Protein AF-A0AAU7CB92-F1 (afdb_monomer_lite)

pLDDT: mean 73.53, std 16.78, range [32.28, 94.44]

Structure (mmCIF, N/CA/C/O backbone):
data_AF-A0AAU7CB92-F1
#
_entry.id   AF-A0AAU7CB92-F1
#
loop_
_atom_site.group_PDB
_atom_site.id
_atom_site.type_symbol
_atom_site.label_atom_id
_atom_site.label_alt_id
_atom_site.label_comp_id
_atom_site.label_asym_id
_atom_site.label_entity_id
_atom_site.label_seq_id
_atom_site.pdbx_PDB_ins_code
_atom_site.Cartn_x
_atom_site.Cartn_y
_atom_site.Cartn_z
_atom_site.occupancy
_atom_site.B_iso_or_equiv
_atom_site.auth_seq_id
_atom_site.auth_comp_id
_atom_site.auth_asym_id
_atom_site.auth_atom_id
_atom_site.pdbx_PDB_model_num
ATOM 1 N N . MET A 1 1 ? 7.868 -24.780 -7.889 1.00 34.28 1 MET A N 1
ATOM 2 C CA . MET A 1 1 ? 6.661 -24.595 -7.053 1.00 34.28 1 MET A CA 1
ATOM 3 C C . MET A 1 1 ? 6.042 -25.956 -6.821 1.00 34.28 1 MET A C 1
ATOM 5 O O . MET A 1 1 ? 5.685 -26.618 -7.785 1.00 34.28 1 MET A O 1
ATOM 9 N N . ARG A 1 2 ? 6.029 -26.424 -5.574 1.00 33.84 2 ARG A N 1
ATOM 10 C CA . ARG A 1 2 ? 5.511 -27.745 -5.214 1.00 33.84 2 ARG A CA 1
ATOM 11 C C . ARG A 1 2 ? 4.029 -27.565 -4.882 1.00 33.84 2 ARG A C 1
ATOM 13 O O . ARG A 1 2 ? 3.703 -26.876 -3.924 1.00 33.84 2 ARG A O 1
ATOM 20 N N . TRP A 1 3 ? 3.169 -28.083 -5.751 1.00 32.28 3 TRP A N 1
ATOM 21 C CA . TRP A 1 3 ? 1.715 -28.029 -5.625 1.00 32.28 3 TRP A CA 1
ATOM 22 C C . TRP A 1 3 ? 1.285 -28.874 -4.421 1.00 32.28 3 TRP A C 1
ATOM 24 O O . TRP A 1 3 ? 1.813 -29.969 -4.235 1.00 32.28 3 TRP A O 1
ATOM 34 N N . LEU A 1 4 ? 0.386 -28.351 -3.584 1.00 37.88 4 LEU A N 1
ATOM 35 C CA . LEU A 1 4 ? -0.202 -29.061 -2.445 1.00 37.88 4 LEU A CA 1
ATOM 36 C C . LEU A 1 4 ? -1.552 -29.650 -2.891 1.00 37.88 4 LEU A C 1
ATOM 38 O O . LEU A 1 4 ? -2.527 -28.905 -2.948 1.00 37.88 4 LEU A O 1
ATOM 42 N N . PRO A 1 5 ? -1.648 -30.965 -3.172 1.00 46.06 5 PRO A N 1
ATOM 43 C CA . PRO A 1 5 ? -2.883 -31.610 -3.638 1.00 46.06 5 PRO A CA 1
ATOM 44 C C . PRO A 1 5 ? -4.048 -31.486 -2.644 1.00 46.06 5 PRO A C 1
ATOM 46 O O . PRO A 1 5 ? -5.203 -31.625 -3.017 1.00 46.06 5 PRO A O 1
ATOM 49 N N . ALA A 1 6 ? -3.751 -31.190 -1.374 1.00 51.09 6 ALA A N 1
ATOM 50 C CA . ALA A 1 6 ? -4.736 -31.063 -0.306 1.00 51.09 6 ALA A CA 1
ATOM 51 C C . ALA A 1 6 ? -5.731 -29.899 -0.501 1.00 51.09 6 ALA A C 1
ATOM 53 O O . ALA A 1 6 ? -6.831 -29.949 0.046 1.00 51.09 6 ALA A O 1
ATOM 54 N N . VAL A 1 7 ? -5.369 -28.857 -1.263 1.00 48.62 7 VAL A N 1
ATOM 55 C CA . VAL A 1 7 ? -6.214 -27.657 -1.416 1.00 48.62 7 VAL A CA 1
ATOM 56 C C . VAL A 1 7 ? -7.372 -27.862 -2.404 1.00 48.62 7 VAL A C 1
ATOM 58 O O . VAL A 1 7 ? -8.450 -27.308 -2.204 1.00 48.62 7 VAL A O 1
ATOM 61 N N . GLU A 1 8 ? -7.201 -28.708 -3.424 1.00 51.41 8 GLU A N 1
ATOM 62 C CA . GLU A 1 8 ? -8.252 -29.010 -4.410 1.00 51.41 8 GLU A CA 1
ATOM 63 C C . GLU A 1 8 ? -9.300 -29.986 -3.849 1.00 51.41 8 GLU A C 1
ATOM 65 O O . GLU A 1 8 ? -10.499 -29.858 -4.115 1.00 51.41 8 GLU A O 1
ATOM 70 N N . THR A 1 9 ? -8.875 -30.923 -2.996 1.00 50.44 9 THR A N 1
ATOM 71 C CA . THR A 1 9 ? -9.773 -31.888 -2.345 1.00 50.44 9 THR A CA 1
ATOM 72 C C . THR A 1 9 ? -10.693 -31.218 -1.322 1.00 50.44 9 THR A C 1
ATOM 74 O O . THR A 1 9 ? -11.853 -31.604 -1.184 1.00 50.44 9 THR A O 1
ATOM 77 N N . LEU A 1 10 ? -10.213 -30.177 -0.630 1.00 55.25 10 LEU A N 1
ATOM 78 C CA . LEU A 1 10 ? -11.029 -29.428 0.330 1.00 55.25 10 LEU A CA 1
ATOM 79 C C . LEU A 1 10 ? -12.078 -28.546 -0.371 1.00 55.25 10 LEU A C 1
ATOM 81 O O . LEU A 1 10 ? -13.188 -28.406 0.130 1.00 55.25 10 LEU A O 1
ATOM 85 N N . GLY A 1 11 ? -11.754 -27.999 -1.550 1.00 50.59 11 GLY A N 1
ATOM 86 C CA . GLY A 1 11 ? -12.672 -27.167 -2.339 1.00 50.59 11 GLY A CA 1
ATOM 87 C C . GLY A 1 11 ? -13.824 -27.930 -3.009 1.00 50.59 11 GLY A C 1
ATOM 88 O O . GLY A 1 11 ? -14.818 -27.315 -3.385 1.00 50.59 11 GLY A O 1
ATOM 89 N N . SER A 1 12 ? -13.712 -29.257 -3.144 1.00 53.12 12 SER A N 1
ATOM 90 C CA . SER A 1 12 ? -14.717 -30.138 -3.770 1.00 53.12 12 SER A CA 1
ATOM 91 C C . SER A 1 12 ? -15.504 -30.998 -2.772 1.00 53.12 12 SER A C 1
ATOM 93 O O . SER A 1 12 ? -16.413 -31.731 -3.159 1.00 53.12 12 SER A O 1
ATOM 95 N N . THR A 1 13 ? -15.192 -30.899 -1.479 1.00 59.03 13 THR A N 1
ATOM 96 C CA . THR A 1 13 ? -15.834 -31.689 -0.427 1.00 59.03 13 THR A CA 1
ATOM 97 C C . THR A 1 13 ? -17.022 -30.931 0.165 1.00 59.03 13 THR A C 1
ATOM 99 O O . THR A 1 13 ? -16.860 -29.888 0.788 1.00 59.03 13 THR A O 1
ATOM 102 N N . THR A 1 14 ? -18.233 -31.470 0.015 1.00 59.97 14 THR A N 1
ATOM 103 C CA . THR A 1 14 ? -19.452 -30.898 0.624 1.00 59.97 14 THR A CA 1
ATOM 104 C C . THR A 1 14 ? -19.591 -31.253 2.112 1.00 59.97 14 THR A C 1
ATOM 106 O O . THR A 1 14 ? -20.327 -30.588 2.835 1.00 59.97 14 THR A O 1
ATOM 109 N N . VAL A 1 15 ? -18.889 -32.292 2.588 1.00 62.16 15 VAL A N 1
ATOM 110 C CA . VAL A 1 15 ? -18.994 -32.803 3.966 1.00 62.16 15 VAL A CA 1
ATOM 111 C C . VAL A 1 15 ? -17.606 -33.032 4.560 1.00 62.16 15 VAL A C 1
ATOM 113 O O . VAL A 1 15 ? -16.893 -33.944 4.152 1.00 62.16 15 VAL A O 1
ATOM 116 N N . ILE A 1 16 ? -17.231 -32.220 5.549 1.00 70.38 16 ILE A N 1
ATOM 117 C CA . ILE A 1 16 ? -15.983 -32.379 6.304 1.00 70.38 16 ILE A CA 1
ATOM 118 C C . ILE A 1 16 ? -16.309 -33.068 7.634 1.00 70.38 16 ILE A C 1
ATOM 120 O O . ILE A 1 16 ? -16.889 -32.455 8.529 1.00 70.38 16 ILE A O 1
ATOM 124 N N . CYS A 1 17 ? -15.931 -34.339 7.773 1.00 60.41 17 CYS A N 1
ATOM 125 C CA . CYS A 1 17 ? -16.010 -35.064 9.043 1.00 60.41 17 CYS A CA 1
ATOM 126 C C . CYS A 1 17 ? -14.768 -34.739 9.887 1.00 60.41 17 CYS A C 1
ATOM 128 O O . CYS A 1 17 ? -13.672 -35.204 9.582 1.00 60.41 17 CYS A O 1
ATOM 130 N N . THR A 1 18 ? -14.928 -33.920 10.926 1.00 62.97 18 THR A N 1
ATOM 131 C CA . THR A 1 18 ? -13.865 -33.587 11.890 1.00 62.97 18 THR A CA 1
ATOM 132 C C . THR A 1 18 ? -13.955 -34.506 13.122 1.00 62.97 18 THR A C 1
ATOM 134 O O . THR A 1 18 ? -15.044 -34.722 13.653 1.00 62.97 18 THR A O 1
ATOM 137 N N . ASP A 1 19 ? -12.823 -35.096 13.531 1.00 61.62 19 ASP A N 1
ATOM 138 C CA . ASP A 1 19 ? -12.684 -35.915 14.752 1.00 61.62 19 ASP A CA 1
ATOM 139 C C . ASP A 1 19 ? -12.569 -35.026 16.015 1.00 61.62 19 ASP A C 1
ATOM 141 O O . ASP A 1 19 ? -12.405 -33.815 15.912 1.00 61.62 19 ASP A O 1
ATOM 145 N N . LYS A 1 20 ? -12.627 -35.610 17.220 1.00 48.06 20 LYS A N 1
ATOM 146 C CA . LYS A 1 20 ? -12.671 -34.995 18.567 1.00 48.06 20 LYS A CA 1
ATOM 147 C C . LYS A 1 20 ? -11.627 -33.896 18.853 1.00 48.06 20 LYS A C 1
ATOM 149 O O . LYS A 1 20 ? -11.771 -33.174 19.839 1.00 48.06 20 LYS A O 1
ATOM 154 N N . THR A 1 21 ? -10.602 -33.732 18.016 1.00 56.12 21 THR A N 1
ATOM 155 C CA . THR A 1 21 ? -9.610 -32.640 18.088 1.00 56.12 21 THR A CA 1
ATOM 156 C C . THR A 1 21 ? -9.466 -31.818 16.797 1.00 56.12 21 THR A C 1
ATOM 158 O O . THR A 1 21 ? -8.639 -30.909 16.749 1.00 56.12 21 THR A O 1
ATOM 161 N N . GLY A 1 22 ? -10.263 -32.087 15.759 1.00 48.56 22 GLY A N 1
ATOM 162 C CA . GLY A 1 22 ? -10.219 -31.434 14.452 1.00 48.56 22 GLY A CA 1
ATOM 163 C C . GLY A 1 22 ? -10.734 -29.998 14.496 1.00 48.56 22 GLY A C 1
ATOM 164 O O . GLY A 1 22 ? -11.883 -29.705 14.157 1.00 48.56 22 GLY A O 1
ATOM 165 N N . THR A 1 23 ? -9.879 -29.069 14.904 1.00 56.66 23 THR A N 1
ATOM 166 C CA . THR A 1 23 ? -10.186 -27.643 14.854 1.00 56.66 23 THR A CA 1
ATOM 167 C C . THR A 1 23 ? -9.968 -27.108 13.440 1.00 56.66 23 THR A C 1
ATOM 169 O O . THR A 1 23 ? -8.850 -26.982 12.951 1.00 56.66 23 THR A O 1
ATOM 172 N N . LEU A 1 24 ? -11.067 -26.759 12.771 1.00 58.50 24 LEU A N 1
ATOM 173 C CA . LEU A 1 24 ? -11.038 -25.905 11.588 1.00 58.50 24 LEU A CA 1
ATOM 174 C C . LEU A 1 24 ? -10.675 -24.488 12.042 1.00 58.50 24 LEU A C 1
ATOM 176 O O . LEU A 1 24 ? -11.488 -23.791 12.650 1.00 58.50 24 LEU A O 1
ATOM 180 N N . THR A 1 25 ? -9.442 -24.065 11.784 1.00 57.47 25 THR A N 1
ATOM 181 C CA . THR A 1 25 ? -9.010 -22.699 12.065 1.00 57.47 25 THR A CA 1
ATOM 182 C C . THR A 1 25 ? -9.416 -21.802 10.905 1.00 57.47 25 THR A C 1
ATOM 184 O O . THR A 1 25 ? -8.988 -21.968 9.764 1.00 57.47 25 THR A O 1
ATOM 187 N N . ARG A 1 26 ? -10.265 -20.817 11.189 1.00 64.25 26 ARG A N 1
ATOM 188 C CA . ARG A 1 26 ? -10.385 -19.666 10.299 1.00 64.25 26 ARG A CA 1
ATOM 189 C C . ARG A 1 26 ? -9.117 -18.839 10.471 1.00 64.25 26 ARG A C 1
ATOM 191 O O . ARG A 1 26 ? -8.710 -18.592 11.605 1.00 64.25 26 ARG A O 1
ATOM 198 N N . ASN A 1 27 ? -8.488 -18.437 9.369 1.00 72.56 27 ASN A N 1
ATOM 199 C CA . ASN A 1 27 ? -7.318 -17.553 9.368 1.00 72.56 27 ASN A CA 1
ATOM 200 C C . ASN A 1 27 ? -7.718 -16.105 9.730 1.00 72.56 27 ASN A C 1
ATOM 202 O O . ASN A 1 27 ? -7.427 -15.162 9.004 1.00 72.56 27 ASN A O 1
ATOM 206 N N . GLU A 1 28 ? -8.460 -15.953 10.826 1.00 82.88 28 GLU A N 1
ATOM 207 C CA . GLU A 1 28 ? -9.006 -14.705 11.340 1.00 82.88 28 GLU A CA 1
ATOM 208 C C . GLU A 1 28 ? -8.379 -14.446 12.712 1.00 82.88 28 GLU A C 1
ATOM 210 O O . GLU A 1 28 ? -8.506 -15.259 13.632 1.00 82.88 28 GLU A O 1
ATOM 215 N N . MET A 1 29 ? -7.708 -13.306 12.874 1.00 87.62 29 MET A N 1
ATOM 216 C CA . MET A 1 29 ? -7.228 -12.862 14.182 1.00 87.62 29 MET A CA 1
ATOM 217 C C . MET A 1 29 ? -8.277 -11.954 14.833 1.00 87.62 29 MET A C 1
ATOM 219 O O . MET A 1 29 ? -8.974 -11.194 14.165 1.00 87.62 29 MET A O 1
ATOM 223 N N . THR A 1 30 ? -8.421 -12.026 16.155 1.00 90.56 30 THR A N 1
ATOM 224 C CA . THR A 1 30 ? -9.356 -11.180 16.909 1.00 90.56 30 THR A CA 1
ATOM 225 C C . THR A 1 30 ? -8.620 -10.517 18.061 1.00 90.56 30 THR A C 1
ATOM 227 O O . THR A 1 30 ? -7.994 -11.207 18.868 1.00 90.56 30 THR A O 1
ATOM 230 N N . VAL A 1 31 ? -8.738 -9.193 18.186 1.00 92.75 31 VAL A N 1
ATOM 231 C CA . VAL A 1 31 ? -8.253 -8.478 19.372 1.00 92.75 31 VAL A CA 1
ATOM 232 C C . VAL A 1 31 ? -9.052 -8.957 20.578 1.00 92.75 31 VAL A C 1
ATOM 234 O O . VAL A 1 31 ? -10.278 -8.868 20.585 1.00 92.75 31 VAL A O 1
ATOM 237 N N . ARG A 1 32 ? -8.357 -9.486 21.591 1.00 93.75 32 ARG A N 1
ATOM 238 C CA . ARG A 1 32 ? -8.976 -9.979 22.831 1.00 93.75 32 ARG A CA 1
ATOM 239 C C . ARG A 1 32 ? -8.958 -8.960 23.958 1.00 93.75 32 ARG A C 1
ATOM 241 O O . ARG A 1 32 ? -9.869 -8.972 24.775 1.00 93.75 32 ARG A O 1
ATOM 248 N N . ALA A 1 33 ? -7.946 -8.100 24.004 1.00 93.44 33 ALA A N 1
ATOM 249 C CA . ALA A 1 33 ? -7.852 -7.052 25.005 1.00 93.44 33 ALA A CA 1
ATOM 250 C C . ALA A 1 33 ? -6.937 -5.909 24.551 1.00 93.44 33 ALA A C 1
ATOM 252 O O . ALA A 1 33 ? -6.003 -6.133 23.781 1.00 93.44 33 ALA A O 1
ATOM 253 N N . TYR A 1 34 ? -7.182 -4.717 25.089 1.00 93.56 34 TYR A N 1
ATOM 254 C CA . TYR A 1 34 ? -6.243 -3.597 25.115 1.00 93.56 34 TYR A CA 1
ATOM 255 C C . TYR A 1 34 ? -5.654 -3.472 26.519 1.00 93.56 34 TYR A C 1
ATOM 257 O O . TYR A 1 34 ? -6.375 -3.617 27.503 1.00 93.56 34 TYR A O 1
ATOM 265 N N . VAL A 1 35 ? -4.357 -3.190 26.619 1.00 94.06 35 VAL A N 1
ATOM 266 C CA . VAL A 1 35 ? -3.710 -2.839 27.890 1.00 94.06 35 VAL A CA 1
ATOM 267 C C . VAL A 1 35 ? -3.250 -1.393 27.790 1.00 94.06 35 VAL A C 1
ATOM 269 O O . VAL A 1 35 ? -2.368 -1.085 26.992 1.00 94.06 35 VAL A O 1
ATOM 272 N N . LEU A 1 36 ? -3.877 -0.504 28.558 1.00 91.81 36 LEU A N 1
ATOM 273 C CA . LEU A 1 36 ? -3.632 0.938 28.535 1.00 91.81 36 LEU A CA 1
ATOM 274 C C . LEU A 1 36 ? -3.257 1.384 29.948 1.00 91.81 36 LEU A C 1
ATOM 276 O O . LEU A 1 36 ? -4.035 1.194 30.875 1.00 91.81 36 LEU A O 1
ATOM 280 N N . GLU A 1 37 ? -2.053 1.939 30.118 1.00 87.50 37 GLU A N 1
ATOM 281 C CA . GLU A 1 37 ? -1.518 2.365 31.429 1.00 87.50 37 GLU A CA 1
ATOM 282 C C . GLU A 1 37 ? -1.580 1.280 32.525 1.00 87.50 37 GLU A C 1
ATOM 284 O O . GLU A 1 37 ? -1.814 1.558 33.695 1.00 87.50 37 GLU A O 1
ATOM 289 N N . GLY A 1 38 ? -1.378 0.016 32.144 1.00 87.12 38 GLY A N 1
ATOM 290 C CA . GLY A 1 38 ? -1.443 -1.118 33.072 1.00 87.12 38 GLY A CA 1
ATOM 291 C C . GLY A 1 38 ? -2.859 -1.630 33.357 1.00 87.12 38 GLY A C 1
ATOM 292 O O . GLY A 1 38 ? -3.001 -2.680 33.981 1.00 87.12 38 GLY A O 1
ATOM 293 N N . GLU A 1 39 ? -3.904 -0.971 32.851 1.00 89.00 39 GLU A N 1
ATOM 294 C CA . GLU A 1 39 ? -5.279 -1.465 32.925 1.00 89.00 39 GLU A CA 1
ATOM 295 C C . GLU A 1 39 ? -5.635 -2.310 31.699 1.00 89.00 39 GLU A C 1
ATOM 297 O O . GLU A 1 39 ? -5.410 -1.910 30.555 1.00 89.00 39 GLU A O 1
ATOM 302 N N . ARG A 1 40 ? -6.239 -3.480 31.934 1.00 92.50 40 ARG A N 1
ATOM 303 C CA . ARG A 1 40 ? -6.728 -4.373 30.879 1.00 92.50 40 ARG A CA 1
ATOM 304 C C . ARG A 1 40 ? -8.204 -4.108 30.575 1.00 92.50 40 ARG A C 1
ATOM 306 O O . ARG A 1 40 ? -9.053 -4.149 31.463 1.00 92.50 40 ARG A O 1
ATOM 313 N N . LEU A 1 41 ? -8.497 -3.900 29.297 1.00 93.75 41 LEU A N 1
ATOM 314 C CA . LEU A 1 41 ? -9.829 -3.767 28.715 1.00 93.75 41 LEU A CA 1
ATOM 315 C C . LEU A 1 41 ? -10.080 -4.954 27.791 1.00 93.75 41 LEU A C 1
ATOM 317 O O . LEU A 1 41 ? -9.443 -5.060 26.745 1.00 93.75 41 LEU A O 1
ATOM 321 N N . ASP A 1 42 ? -10.997 -5.840 28.155 1.00 94.44 42 ASP A N 1
ATOM 322 C CA . ASP A 1 42 ? -11.353 -6.987 27.328 1.00 94.44 42 ASP A CA 1
ATOM 323 C C . ASP A 1 42 ? -12.287 -6.569 26.187 1.00 94.44 42 ASP A C 1
ATOM 325 O O . ASP A 1 42 ? -13.204 -5.763 26.358 1.00 94.44 42 ASP A O 1
ATOM 329 N N . VAL A 1 43 ? -12.047 -7.134 25.007 1.00 94.06 43 VAL A N 1
ATOM 330 C CA . VAL A 1 43 ? -12.836 -6.899 23.797 1.00 94.06 43 VAL A CA 1
ATOM 331 C C . VAL A 1 43 ? -13.731 -8.109 23.567 1.00 94.06 43 VAL A C 1
ATOM 333 O O . VAL A 1 43 ? -13.256 -9.239 23.439 1.00 94.06 43 VAL A O 1
ATOM 336 N N . THR A 1 44 ? -15.040 -7.881 23.498 1.00 91.75 44 THR A N 1
ATOM 337 C CA . THR A 1 44 ? -16.019 -8.942 23.249 1.00 91.75 44 THR A CA 1
ATOM 338 C C . THR A 1 44 ? -16.303 -9.119 21.758 1.00 91.75 44 THR A C 1
ATOM 340 O O . THR A 1 44 ? -15.968 -8.277 20.920 1.00 91.75 44 THR A O 1
ATOM 343 N N . GLY A 1 45 ? -16.915 -10.250 21.406 1.00 85.31 45 GLY A N 1
ATOM 344 C CA . GLY A 1 45 ? -17.123 -10.674 20.021 1.00 85.31 45 GLY A CA 1
ATOM 345 C C . GLY A 1 45 ? -15.981 -11.549 19.497 1.00 85.31 45 GLY A C 1
ATOM 346 O O . GLY A 1 45 ? -14.934 -11.692 20.128 1.00 85.31 45 GLY A O 1
ATOM 347 N N . THR A 1 46 ? -16.201 -12.174 18.343 1.00 82.75 46 THR A N 1
ATOM 348 C CA . THR A 1 46 ? -15.262 -13.131 17.736 1.00 82.75 46 THR A CA 1
ATOM 349 C C . THR A 1 46 ? -15.159 -12.914 16.233 1.00 82.75 46 THR A C 1
ATOM 351 O O . THR A 1 46 ? -16.102 -12.411 15.619 1.00 82.75 46 THR A O 1
ATOM 354 N N . GLY A 1 47 ? -14.006 -13.272 15.663 1.00 83.38 47 GLY A N 1
ATOM 355 C CA . GLY A 1 47 ? -13.736 -13.126 14.235 1.00 83.38 47 GLY A CA 1
ATOM 356 C C . GLY A 1 47 ? -13.823 -11.672 13.779 1.00 83.38 47 GLY A C 1
ATOM 357 O O . GLY A 1 47 ? -13.501 -10.745 14.532 1.00 83.38 47 GLY A O 1
ATOM 358 N N . TYR A 1 48 ? -14.305 -11.483 12.553 1.00 84.50 48 TYR A N 1
ATOM 359 C CA . TYR A 1 48 ? -14.466 -10.167 11.927 1.00 84.50 48 TYR A CA 1
ATOM 360 C C . TYR A 1 48 ? -15.842 -9.522 12.100 1.00 84.50 48 TYR A C 1
ATOM 362 O O . TYR A 1 48 ? -16.111 -8.465 11.528 1.00 84.50 48 TYR A O 1
ATOM 370 N N . ALA A 1 49 ? -16.702 -10.089 12.948 1.00 80.75 49 ALA A N 1
ATOM 371 C CA . ALA A 1 49 ? -17.960 -9.448 13.302 1.00 80.75 49 ALA A CA 1
ATOM 372 C C . ALA A 1 49 ? -17.704 -8.089 13.980 1.00 80.75 49 ALA A C 1
ATOM 374 O O . ALA A 1 49 ? -16.984 -7.987 14.976 1.00 80.75 49 ALA A O 1
ATOM 375 N N . THR A 1 50 ? -18.358 -7.042 13.476 1.00 81.19 50 THR A N 1
ATOM 376 C CA . THR A 1 50 ? -18.313 -5.680 14.040 1.00 81.19 50 THR A CA 1
ATOM 377 C C . THR A 1 50 ? -19.244 -5.510 15.245 1.00 81.19 50 THR A C 1
ATOM 379 O O . THR A 1 50 ? -19.389 -4.411 15.773 1.00 81.19 50 THR A O 1
ATOM 382 N N . VAL A 1 51 ? -19.851 -6.606 15.707 1.00 81.38 51 VAL A N 1
ATOM 383 C CA . VAL A 1 51 ? -20.688 -6.671 16.904 1.00 81.38 51 VAL A CA 1
ATOM 384 C C . VAL A 1 51 ? -19.826 -7.064 18.104 1.00 81.38 51 VAL A C 1
ATOM 386 O O . VAL A 1 51 ? -19.050 -8.021 18.055 1.00 81.38 51 VAL A O 1
ATOM 389 N N . GLY A 1 52 ? -19.957 -6.313 19.191 1.00 85.38 52 GLY A N 1
ATOM 390 C CA . GLY A 1 52 ? -19.195 -6.498 20.420 1.00 85.38 52 GLY A CA 1
ATOM 391 C C . GLY A 1 52 ? -19.031 -5.176 21.158 1.00 85.38 52 GLY A C 1
ATOM 392 O O . GLY A 1 52 ? -19.589 -4.156 20.765 1.00 85.38 52 GLY A O 1
ATOM 393 N N . GLY A 1 53 ? -18.261 -5.197 22.233 1.00 89.81 53 GLY A N 1
ATOM 394 C CA . GLY A 1 53 ? -17.998 -4.035 23.064 1.00 89.81 53 GLY A CA 1
ATOM 395 C C . GLY A 1 53 ? -16.746 -4.226 23.903 1.00 89.81 53 GLY A C 1
ATOM 396 O O . GLY A 1 53 ? -15.982 -5.173 23.707 1.00 89.81 53 GLY A O 1
ATOM 397 N N . PHE A 1 54 ? -16.553 -3.315 24.846 1.00 94.06 54 PHE A N 1
ATOM 398 C CA . PHE A 1 54 ? -15.366 -3.255 25.686 1.00 94.06 54 PHE A CA 1
ATOM 399 C C . PHE A 1 54 ? -15.777 -3.421 27.138 1.00 94.06 54 PHE A C 1
ATOM 401 O O . PHE A 1 54 ? -16.800 -2.878 27.561 1.00 94.06 54 PHE A O 1
ATOM 408 N N . GLN A 1 55 ? -15.003 -4.187 27.897 1.00 94.19 55 GLN A N 1
ATOM 409 C CA . GLN A 1 55 ? -15.258 -4.415 29.311 1.00 94.19 55 GLN A CA 1
ATOM 410 C C . GLN A 1 55 ? -14.006 -4.153 30.140 1.00 94.19 55 GLN A C 1
ATOM 412 O O . GLN A 1 55 ? -12.905 -4.539 29.758 1.00 94.19 55 GLN A O 1
ATOM 417 N N . ARG A 1 56 ? -14.180 -3.533 31.307 1.00 92.38 56 ARG A N 1
ATOM 418 C CA . ARG A 1 56 ? -13.142 -3.389 32.333 1.00 92.38 56 ARG A CA 1
ATOM 419 C C . ARG A 1 56 ? -13.623 -4.086 33.592 1.00 92.38 56 ARG A C 1
ATOM 421 O O . ARG A 1 56 ? -14.676 -3.731 34.118 1.00 92.38 56 ARG A O 1
ATOM 428 N N . ALA A 1 57 ? -12.890 -5.105 34.041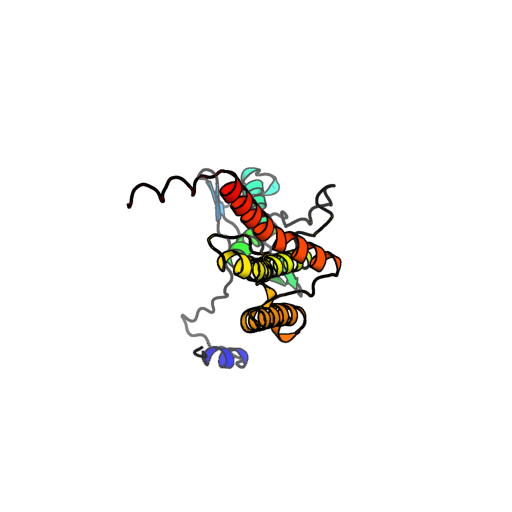 1.00 88.12 57 ALA A N 1
ATOM 429 C CA . ALA A 1 57 ? -13.277 -5.934 35.188 1.00 88.12 57 ALA A CA 1
ATOM 430 C C . ALA A 1 57 ? -14.750 -6.417 35.121 1.00 88.12 57 ALA A C 1
ATOM 432 O O . ALA A 1 57 ? -15.485 -6.358 36.105 1.00 88.12 57 ALA A O 1
ATOM 433 N N . GLY A 1 58 ? -15.205 -6.831 33.930 1.00 86.12 58 GLY A N 1
ATOM 434 C CA . GLY A 1 58 ? -16.571 -7.316 33.682 1.00 86.12 58 GLY A CA 1
ATOM 435 C C . GLY A 1 58 ? -17.657 -6.239 33.545 1.00 86.12 58 GLY A C 1
ATOM 436 O O . GLY A 1 58 ? -18.813 -6.574 33.299 1.00 86.12 58 GLY A O 1
ATOM 437 N N . ARG A 1 59 ? -17.326 -4.947 33.676 1.00 90.00 59 ARG A N 1
ATOM 438 C CA . ARG A 1 59 ? -18.268 -3.837 33.451 1.00 90.00 59 ARG A CA 1
ATOM 439 C C . ARG A 1 59 ? -18.112 -3.276 32.047 1.00 90.00 59 ARG A C 1
ATOM 441 O O . ARG A 1 59 ? -16.991 -3.022 31.614 1.00 90.00 59 ARG A O 1
ATOM 448 N N . THR A 1 60 ? -19.226 -3.054 31.355 1.00 91.06 60 THR A N 1
ATOM 449 C CA . THR A 1 60 ? -19.236 -2.431 30.026 1.00 91.06 60 THR A CA 1
ATOM 450 C C . THR A 1 60 ? -18.653 -1.023 30.086 1.00 91.06 60 THR A C 1
ATOM 452 O O . THR A 1 60 ? -19.047 -0.217 30.927 1.00 91.06 60 THR A O 1
ATOM 455 N N . VAL A 1 61 ? -17.732 -0.735 29.172 1.00 90.94 61 VAL A N 1
ATOM 456 C CA . VAL A 1 61 ? -17.111 0.576 28.986 1.00 90.94 61 VAL A CA 1
ATOM 457 C C . VAL A 1 61 ? -17.575 1.141 27.652 1.00 90.94 61 VAL A C 1
ATOM 459 O O . VAL A 1 61 ? -17.472 0.472 26.621 1.00 90.94 61 VAL A O 1
ATOM 462 N N . ASP A 1 62 ? -18.070 2.378 27.665 1.00 89.44 62 ASP A N 1
ATOM 463 C CA . ASP A 1 62 ? -18.280 3.120 26.427 1.00 89.44 62 ASP A CA 1
ATOM 464 C C . ASP A 1 62 ? -16.923 3.583 25.892 1.00 89.44 62 ASP A C 1
ATOM 466 O O . ASP A 1 62 ? -16.259 4.442 26.473 1.00 89.44 62 ASP A O 1
ATOM 470 N N . ALA A 1 63 ? -16.514 3.004 24.764 1.00 87.88 63 ALA A N 1
ATOM 471 C CA . ALA A 1 63 ? -15.247 3.324 24.129 1.00 87.88 63 ALA A CA 1
ATOM 472 C C . ALA A 1 63 ? -15.124 4.805 23.755 1.00 87.88 63 ALA A C 1
ATOM 474 O O . ALA A 1 63 ? -14.008 5.310 23.752 1.00 87.88 63 ALA A O 1
ATOM 475 N N . LYS A 1 64 ? -16.236 5.499 23.467 1.00 86.25 64 LYS A N 1
ATOM 476 C CA . LYS A 1 64 ? -16.233 6.926 23.100 1.00 86.25 64 LYS A CA 1
ATOM 477 C C . LYS A 1 64 ? -16.094 7.861 24.298 1.00 86.25 64 LYS A C 1
ATOM 479 O O . LYS A 1 64 ? -15.721 9.012 24.103 1.00 86.25 64 LYS A O 1
ATOM 484 N N . ALA A 1 65 ? -16.413 7.383 25.499 1.00 88.06 65 ALA A N 1
ATOM 485 C CA . ALA A 1 65 ? -16.256 8.139 26.738 1.00 88.06 65 ALA A CA 1
ATOM 486 C C . ALA A 1 65 ? -14.837 8.013 27.324 1.00 88.06 65 ALA A C 1
ATOM 488 O O . ALA A 1 65 ? -14.450 8.820 28.163 1.00 88.06 65 ALA A O 1
ATOM 489 N N . ASP A 1 66 ? -14.068 7.009 26.893 1.00 89.00 66 ASP A N 1
ATOM 490 C CA . ASP A 1 66 ? -12.675 6.810 27.290 1.00 89.00 66 ASP A CA 1
ATOM 491 C C . ASP A 1 66 ? -11.728 7.306 26.185 1.00 89.00 66 ASP A C 1
ATOM 493 O O . ASP A 1 66 ? -11.565 6.667 25.140 1.00 89.00 66 ASP A O 1
ATOM 497 N N . ASP A 1 67 ? -11.080 8.448 26.425 1.00 89.56 67 ASP A N 1
ATOM 498 C CA . ASP A 1 67 ? -10.166 9.084 25.469 1.00 89.56 67 ASP A CA 1
ATOM 499 C C . ASP A 1 67 ? -8.983 8.187 25.085 1.00 89.56 67 ASP A C 1
ATOM 501 O O . ASP A 1 67 ? -8.524 8.210 23.939 1.00 89.56 67 ASP A O 1
ATOM 505 N N . ARG A 1 68 ? -8.493 7.365 26.019 1.00 91.75 68 ARG A N 1
ATOM 506 C CA . ARG A 1 68 ? -7.314 6.509 25.817 1.00 91.75 68 ARG A CA 1
ATOM 507 C C . ARG A 1 68 ? -7.664 5.353 24.901 1.00 91.75 68 ARG A C 1
ATOM 509 O O . ARG A 1 68 ? -6.943 5.069 23.943 1.00 91.75 68 ARG A O 1
ATOM 516 N N . LEU A 1 69 ? -8.797 4.714 25.177 1.00 92.50 69 LEU A N 1
ATOM 517 C CA . LEU A 1 69 ? -9.320 3.650 24.334 1.00 92.50 69 LEU A CA 1
ATOM 518 C C . LEU A 1 69 ? -9.709 4.198 22.958 1.00 92.50 69 LEU A C 1
ATOM 520 O O . LEU A 1 69 ? -9.333 3.615 21.943 1.00 92.50 69 LEU A O 1
ATOM 524 N N . THR A 1 70 ? -10.365 5.359 22.901 1.00 92.12 70 THR A N 1
ATOM 525 C CA . THR A 1 70 ? -10.665 6.046 21.637 1.00 92.12 70 THR A CA 1
ATOM 526 C C . THR A 1 70 ? -9.400 6.318 20.829 1.00 92.12 70 THR A C 1
ATOM 528 O O . THR A 1 70 ? -9.388 6.075 19.620 1.00 92.12 70 THR A O 1
ATOM 531 N N . LEU A 1 71 ? -8.325 6.797 21.459 1.00 90.62 71 LEU A N 1
ATOM 532 C CA . LEU A 1 71 ? -7.060 7.061 20.780 1.00 90.62 71 LEU A CA 1
ATOM 533 C C . LEU A 1 71 ? -6.428 5.772 20.243 1.00 90.62 71 LEU A C 1
ATOM 535 O O . LEU A 1 71 ? -6.080 5.723 19.065 1.00 90.62 71 LEU A O 1
ATOM 539 N N . ALA A 1 72 ? -6.340 4.717 21.057 1.00 92.38 72 ALA A N 1
ATOM 540 C CA . ALA A 1 72 ? -5.794 3.426 20.639 1.00 92.38 72 ALA A CA 1
ATOM 541 C C . ALA A 1 72 ? -6.572 2.825 19.454 1.00 92.38 72 ALA A C 1
ATOM 543 O O . ALA A 1 72 ? -5.977 2.356 18.481 1.00 92.38 72 ALA A O 1
ATOM 544 N N . LEU A 1 73 ? -7.904 2.902 19.495 1.00 92.12 73 LEU A N 1
ATOM 545 C CA . LEU A 1 73 ? -8.776 2.443 18.414 1.00 92.12 73 LEU A CA 1
ATOM 546 C C . LEU A 1 73 ? -8.627 3.303 17.155 1.00 92.12 73 LEU A C 1
ATOM 548 O O . LEU A 1 73 ? -8.597 2.769 16.050 1.00 92.12 73 LEU A O 1
ATOM 552 N N . ARG A 1 74 ? -8.484 4.626 17.295 1.00 89.62 74 ARG A N 1
ATOM 553 C CA . ARG A 1 74 ? -8.231 5.530 16.162 1.00 89.62 74 ARG A CA 1
ATOM 554 C C . ARG A 1 74 ? -6.880 5.272 15.509 1.00 89.62 74 ARG A C 1
ATOM 556 O O . ARG A 1 74 ? -6.815 5.289 14.285 1.00 89.62 74 ARG A O 1
ATOM 563 N N . ILE A 1 75 ? -5.836 5.021 16.297 1.00 89.25 75 ILE A N 1
ATOM 564 C CA . ILE A 1 75 ? -4.515 4.635 15.787 1.00 89.25 75 ILE A CA 1
ATOM 565 C C . ILE A 1 75 ? -4.653 3.335 14.992 1.00 89.25 75 ILE A C 1
ATOM 567 O O . ILE A 1 75 ? -4.313 3.307 13.815 1.00 89.25 75 ILE A O 1
ATOM 571 N N . GLY A 1 76 ? -5.263 2.299 15.575 1.00 88.88 76 GLY A N 1
ATOM 572 C CA . GLY A 1 76 ? -5.508 1.033 14.876 1.00 88.88 76 GLY A CA 1
ATOM 573 C C . GLY A 1 76 ? -6.368 1.176 13.612 1.00 88.88 76 GLY A C 1
ATOM 574 O O . GLY A 1 76 ? -6.141 0.481 12.632 1.00 88.88 76 GLY A O 1
ATOM 575 N N . ALA A 1 77 ? -7.326 2.099 13.576 1.00 85.94 77 ALA A N 1
ATOM 576 C CA . ALA A 1 77 ? -8.152 2.324 12.388 1.00 85.94 77 ALA A CA 1
ATOM 577 C C . ALA A 1 77 ? -7.455 3.126 11.275 1.00 85.94 77 ALA A C 1
ATOM 579 O O . ALA A 1 77 ? -7.934 3.124 10.141 1.00 85.94 77 ALA A O 1
ATOM 580 N N . ARG A 1 78 ? -6.403 3.891 11.597 1.00 82.75 78 ARG A N 1
ATOM 581 C CA . ARG A 1 78 ? -5.771 4.854 10.674 1.00 82.75 78 ARG A CA 1
ATOM 582 C C . ARG A 1 78 ? -4.351 4.485 10.268 1.00 82.75 78 ARG A C 1
ATOM 584 O O . ARG A 1 78 ? -3.915 4.935 9.218 1.00 82.75 78 ARG A O 1
ATOM 591 N N . CYS A 1 79 ? -3.645 3.716 11.087 1.00 83.00 79 CYS A N 1
ATOM 592 C CA . CYS A 1 79 ? -2.272 3.290 10.830 1.00 83.00 79 CYS A CA 1
ATOM 593 C C . CYS A 1 79 ? -2.179 1.931 10.126 1.00 83.00 79 CYS A C 1
ATOM 595 O O . CYS A 1 79 ? -1.070 1.452 9.934 1.00 83.00 79 CYS A O 1
ATOM 597 N N . ASN A 1 80 ? -3.315 1.326 9.773 1.00 82.44 80 ASN A N 1
ATOM 598 C CA . ASN A 1 80 ? -3.385 0.052 9.065 1.00 82.44 80 ASN A CA 1
ATOM 599 C C . ASN A 1 80 ? -4.055 0.252 7.701 1.00 82.44 80 ASN A C 1
ATOM 601 O O . ASN A 1 80 ? -4.976 1.071 7.573 1.00 82.44 80 ASN A O 1
ATOM 605 N N . ASP A 1 81 ? -3.600 -0.503 6.704 1.00 74.88 81 ASP A N 1
ATOM 606 C CA . ASP A 1 81 ? -4.071 -0.407 5.321 1.00 74.88 81 ASP A CA 1
ATOM 607 C C . ASP A 1 81 ? -5.275 -1.312 5.047 1.00 74.88 81 ASP A C 1
ATOM 609 O O . ASP A 1 81 ? -5.999 -1.086 4.071 1.00 74.88 81 ASP A O 1
ATOM 613 N N . ALA A 1 82 ? -5.540 -2.283 5.927 1.00 79.38 82 ALA A N 1
ATOM 614 C CA . ALA A 1 82 ? -6.692 -3.161 5.805 1.00 79.38 82 ALA A CA 1
ATOM 615 C C . ALA A 1 82 ? -8.035 -2.401 5.688 1.00 79.38 82 ALA A C 1
ATOM 617 O O . ALA A 1 82 ? -8.226 -1.268 6.146 1.00 79.38 82 ALA A O 1
ATOM 618 N N . ALA A 1 83 ? -9.010 -3.050 5.061 1.00 72.94 83 ALA A N 1
ATOM 619 C CA . ALA A 1 83 ? -10.361 -2.534 4.888 1.00 72.94 83 ALA A CA 1
ATOM 620 C C . ALA A 1 83 ? -11.392 -3.578 5.319 1.00 72.94 83 ALA A C 1
ATOM 622 O O . ALA A 1 83 ? -11.180 -4.777 5.160 1.00 72.94 83 ALA A O 1
ATOM 623 N N . ILE A 1 84 ? -12.522 -3.116 5.857 1.00 72.62 84 ILE A N 1
ATOM 624 C CA . ILE A 1 84 ? -13.680 -3.973 6.131 1.00 72.62 84 ILE A CA 1
ATOM 625 C C . ILE A 1 84 ? -14.685 -3.758 5.004 1.00 72.62 84 ILE A C 1
ATOM 627 O O . ILE A 1 84 ? -15.223 -2.661 4.855 1.00 72.62 84 ILE A O 1
ATOM 631 N N . GLU A 1 85 ? -14.964 -4.808 4.242 1.00 70.69 85 GLU A N 1
ATOM 632 C CA . GLU A 1 85 ? -16.069 -4.857 3.292 1.00 70.69 85 GLU A CA 1
ATOM 633 C C . GLU A 1 85 ? -17.235 -5.623 3.911 1.00 70.69 85 GLU A C 1
ATOM 635 O O . GLU A 1 85 ? -17.082 -6.741 4.395 1.00 70.69 85 GLU A O 1
ATOM 640 N N . ILE A 1 86 ? -18.427 -5.030 3.894 1.00 65.00 86 ILE A N 1
ATOM 641 C CA . ILE A 1 86 ? -19.646 -5.726 4.307 1.00 65.00 86 ILE A CA 1
ATOM 642 C C . ILE A 1 86 ? -20.260 -6.324 3.043 1.00 65.00 86 ILE A C 1
ATOM 644 O O . ILE A 1 86 ? -20.813 -5.596 2.219 1.00 65.00 86 ILE A O 1
ATOM 648 N N . ARG A 1 87 ? -20.150 -7.643 2.882 1.00 54.88 87 ARG A N 1
ATOM 649 C CA . ARG A 1 87 ? -20.704 -8.391 1.746 1.00 54.88 87 ARG A CA 1
ATOM 650 C C . ARG A 1 87 ? -21.782 -9.332 2.267 1.00 54.88 87 ARG A C 1
ATOM 652 O O . ARG A 1 87 ? -21.524 -10.109 3.179 1.00 54.88 87 ARG A O 1
ATOM 659 N N . ASP A 1 88 ? -23.004 -9.209 1.752 1.00 50.19 88 ASP A N 1
ATOM 660 C CA . ASP A 1 88 ? -24.158 -10.036 2.150 1.00 50.19 88 ASP A CA 1
ATOM 661 C C . ASP A 1 88 ? -24.417 -10.072 3.673 1.00 50.19 88 ASP A C 1
ATOM 663 O O . ASP A 1 88 ? -24.803 -11.088 4.246 1.00 50.19 88 ASP A O 1
ATOM 667 N N . GLY A 1 89 ? -24.166 -8.950 4.361 1.00 58.00 89 GLY A N 1
ATOM 668 C CA . GLY A 1 89 ? -24.317 -8.841 5.817 1.00 58.00 89 GLY A CA 1
ATOM 669 C C . GLY A 1 89 ? -23.184 -9.474 6.637 1.00 58.00 89 GLY A C 1
ATOM 670 O O . GLY A 1 89 ? -23.237 -9.426 7.865 1.00 58.00 89 GLY A O 1
ATOM 671 N N . GLN A 1 90 ? -22.148 -10.024 5.994 1.00 58.84 90 GLN A N 1
ATOM 672 C CA . GLN A 1 90 ? -20.934 -10.510 6.648 1.00 58.84 90 GLN A CA 1
ATOM 673 C C . GLN A 1 90 ? -19.768 -9.542 6.434 1.00 58.84 90 GLN A C 1
ATOM 675 O O . GLN A 1 90 ? -19.495 -9.088 5.324 1.00 58.84 90 GLN A O 1
ATOM 680 N N . SER A 1 91 ? -19.076 -9.219 7.524 1.00 66.38 91 SER A N 1
ATOM 681 C CA . SER A 1 91 ? -17.869 -8.397 7.499 1.00 66.38 91 SER A CA 1
ATOM 682 C C . SER A 1 91 ? -16.683 -9.239 7.027 1.00 66.38 91 SER A C 1
ATOM 684 O O . SER A 1 91 ? -16.224 -10.125 7.747 1.00 66.38 91 SER A O 1
ATOM 686 N N . ALA A 1 92 ? -16.185 -8.959 5.829 1.00 72.88 92 ALA A N 1
ATOM 687 C CA . ALA A 1 92 ? -14.940 -9.494 5.301 1.00 72.88 92 ALA A CA 1
ATOM 688 C C . ALA A 1 92 ? -13.824 -8.457 5.484 1.00 72.88 92 ALA A C 1
ATOM 690 O O . ALA A 1 92 ? -14.021 -7.271 5.226 1.00 72.88 92 ALA A O 1
ATOM 691 N N . VAL A 1 93 ? -12.649 -8.895 5.931 1.00 74.44 93 VAL A N 1
ATOM 692 C CA . VAL A 1 93 ? -11.457 -8.042 5.981 1.00 74.44 93 VAL A CA 1
ATOM 693 C C . VAL A 1 93 ? -10.620 -8.300 4.736 1.00 74.44 93 VAL A C 1
ATOM 695 O O . VAL A 1 93 ? -10.275 -9.444 4.445 1.00 74.44 93 VAL A O 1
ATOM 698 N N . LEU A 1 94 ? -10.254 -7.224 4.046 1.00 73.38 94 LEU A N 1
ATOM 699 C CA . LEU A 1 94 ? -9.232 -7.208 3.011 1.00 73.38 94 LEU A CA 1
ATOM 700 C C . LEU A 1 94 ? -7.942 -6.635 3.613 1.00 73.38 94 LEU A C 1
ATOM 702 O O . LEU A 1 94 ? -7.903 -5.457 3.954 1.00 73.38 94 LEU A O 1
ATOM 706 N N . GLY A 1 95 ? -6.914 -7.462 3.773 1.00 74.06 95 GLY A N 1
ATOM 707 C CA . GLY A 1 95 ? -5.654 -7.103 4.432 1.00 74.06 95 GLY A CA 1
ATOM 708 C C . GLY A 1 95 ? -5.079 -8.298 5.186 1.00 74.06 95 GLY A C 1
ATOM 709 O O . GLY A 1 95 ? -5.602 -9.411 5.068 1.00 74.06 95 GLY A O 1
ATOM 710 N N . ASP A 1 96 ? -4.013 -8.104 5.959 1.00 83.88 96 ASP A N 1
ATOM 711 C CA . ASP A 1 96 ? -3.533 -9.173 6.829 1.00 83.88 96 ASP A CA 1
ATOM 712 C C . ASP A 1 96 ? -4.466 -9.373 8.041 1.00 83.88 96 ASP A C 1
ATOM 714 O O . ASP A 1 96 ? -5.190 -8.457 8.459 1.00 83.88 96 ASP A O 1
ATOM 718 N N . PRO A 1 97 ? -4.462 -10.576 8.646 1.00 85.88 97 PRO A N 1
ATOM 719 C CA . PRO A 1 97 ? -5.381 -10.869 9.731 1.00 85.88 97 PRO A CA 1
ATOM 720 C C . PRO A 1 97 ? -5.228 -9.978 10.966 1.00 85.88 97 PRO A C 1
ATOM 722 O O . PRO A 1 97 ? -6.215 -9.772 11.676 1.00 85.88 97 PRO A O 1
ATOM 725 N N . THR A 1 98 ? -4.022 -9.464 11.223 1.00 88.06 98 THR A N 1
ATOM 726 C CA . THR A 1 98 ? -3.689 -8.680 12.419 1.00 88.06 98 THR A CA 1
ATOM 727 C C . THR A 1 98 ? -4.201 -7.252 12.280 1.00 88.06 98 THR A C 1
ATOM 729 O O . THR A 1 98 ? -4.877 -6.753 13.182 1.00 88.06 98 THR A O 1
ATOM 732 N N . GLU A 1 99 ? -3.961 -6.622 11.130 1.00 87.56 99 GLU A N 1
ATOM 733 C CA . GLU A 1 99 ? -4.551 -5.332 10.779 1.00 87.56 99 GLU A CA 1
ATOM 734 C C . GLU A 1 99 ? -6.079 -5.409 10.793 1.00 87.56 99 GLU A C 1
ATOM 736 O O . GLU A 1 99 ? -6.746 -4.583 11.422 1.00 87.56 99 GLU A O 1
ATOM 741 N N . GLY A 1 100 ? -6.639 -6.469 10.204 1.00 87.12 100 GLY A N 1
ATOM 742 C CA . GLY A 1 100 ? -8.069 -6.760 10.250 1.00 87.12 100 GLY A CA 1
ATOM 743 C C . GLY A 1 100 ? -8.650 -6.751 11.655 1.00 87.12 100 GLY A C 1
ATOM 744 O O . GLY A 1 100 ? -9.678 -6.121 11.914 1.00 87.12 100 GLY A O 1
ATOM 745 N N . ALA A 1 101 ? -7.964 -7.414 12.584 1.00 89.94 101 ALA A N 1
ATOM 746 C CA . ALA A 1 101 ? -8.380 -7.489 13.974 1.00 89.94 101 ALA A CA 1
ATOM 747 C C . ALA A 1 101 ? -8.471 -6.095 14.625 1.00 89.94 101 ALA A C 1
ATOM 749 O O . ALA A 1 101 ? -9.423 -5.822 15.364 1.00 89.94 101 ALA A O 1
ATOM 750 N N . LEU A 1 102 ? -7.510 -5.209 14.338 1.00 91.31 102 LEU A N 1
ATOM 751 C CA . LEU A 1 102 ? -7.464 -3.844 14.873 1.00 91.31 102 LEU A CA 1
ATOM 752 C C . LEU A 1 102 ? -8.583 -2.966 14.302 1.00 91.31 102 LEU A C 1
ATOM 754 O O . LEU A 1 102 ? -9.234 -2.229 15.047 1.00 91.31 102 LEU A O 1
ATOM 758 N N . ILE A 1 103 ? -8.858 -3.073 13.002 1.00 88.81 103 ILE A N 1
ATOM 759 C CA . ILE A 1 103 ? -9.922 -2.290 12.361 1.00 88.81 103 ILE A CA 1
ATOM 760 C C . ILE A 1 103 ? -11.302 -2.776 12.813 1.00 88.81 103 ILE A C 1
ATOM 762 O O . ILE A 1 103 ? -12.184 -1.958 13.079 1.00 88.81 103 ILE A O 1
ATOM 766 N N . VAL A 1 104 ? -11.490 -4.088 12.987 1.00 89.31 104 VAL A N 1
ATOM 767 C CA . VAL A 1 104 ? -12.735 -4.657 13.529 1.00 89.31 104 VAL A CA 1
ATOM 768 C C . VAL A 1 104 ? -12.960 -4.200 14.971 1.00 89.31 104 VAL A C 1
ATOM 770 O O . VAL A 1 104 ? -14.087 -3.855 15.331 1.00 89.31 104 VAL A O 1
ATOM 773 N N . ALA A 1 105 ? -11.907 -4.127 15.793 1.00 91.19 105 ALA A N 1
ATOM 774 C CA . ALA A 1 105 ? -12.007 -3.572 17.141 1.00 91.19 105 ALA A CA 1
ATOM 775 C C . ALA A 1 105 ? -12.461 -2.101 17.119 1.00 91.19 105 ALA A C 1
ATOM 777 O O . ALA A 1 105 ? -13.389 -1.734 17.838 1.00 91.19 105 ALA A O 1
ATOM 778 N N . ALA A 1 106 ? -11.890 -1.268 16.245 1.00 90.50 106 ALA A N 1
ATOM 779 C CA . ALA A 1 106 ? -12.327 0.120 16.085 1.00 90.50 106 ALA A CA 1
ATOM 780 C C . ALA A 1 106 ? -13.774 0.236 15.571 1.00 90.50 106 ALA A C 1
ATOM 782 O O . ALA A 1 106 ? -14.540 1.085 16.038 1.00 90.50 106 ALA A O 1
ATOM 783 N N . ALA A 1 107 ? -14.187 -0.647 14.660 1.00 87.19 107 ALA A N 1
ATOM 784 C CA . ALA A 1 107 ? -15.552 -0.698 14.150 1.00 87.19 107 ALA A CA 1
ATOM 785 C C . ALA A 1 107 ? -16.581 -1.040 15.244 1.00 87.19 107 ALA A C 1
ATOM 787 O O . ALA A 1 107 ? -17.644 -0.419 15.268 1.00 87.19 107 ALA A O 1
ATOM 788 N N . LYS A 1 108 ? -16.250 -1.925 16.200 1.00 88.56 108 LYS A N 1
ATOM 789 C CA . LYS A 1 108 ? -17.100 -2.229 17.375 1.00 88.56 108 LYS A CA 1
ATOM 790 C C . LYS A 1 108 ? -17.375 -1.002 18.249 1.00 88.56 108 LYS A C 1
ATOM 792 O O . LYS A 1 108 ? -18.447 -0.887 18.829 1.00 88.56 108 LYS A O 1
ATOM 797 N N . ALA A 1 109 ? -16.439 -0.053 18.313 1.00 86.69 109 ALA A N 1
ATOM 798 C CA . ALA A 1 109 ? -16.628 1.224 19.009 1.00 86.69 109 ALA A CA 1
ATOM 799 C C . ALA A 1 109 ? -17.413 2.267 18.188 1.00 86.69 109 ALA A C 1
ATOM 801 O O . ALA A 1 109 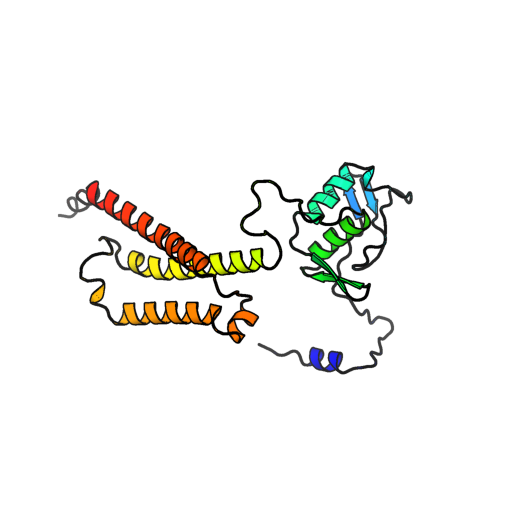? -17.588 3.408 18.621 1.00 86.69 109 ALA A O 1
ATOM 802 N N . GLY A 1 110 ? -17.832 1.933 16.963 1.00 83.00 110 GLY A N 1
ATOM 803 C CA . GLY A 1 110 ? -18.355 2.907 16.007 1.00 83.00 110 GLY A CA 1
ATOM 804 C C . GLY A 1 110 ? -17.306 3.940 15.574 1.00 83.00 110 GLY A C 1
ATOM 805 O O . GLY A 1 110 ? -17.667 5.023 15.117 1.00 83.00 110 GLY A O 1
ATOM 806 N N . LEU A 1 111 ? -16.016 3.620 15.734 1.00 76.94 111 LEU A N 1
ATOM 807 C CA . LEU A 1 111 ? -14.862 4.430 15.332 1.00 76.94 111 LEU A CA 1
ATOM 808 C C . LEU A 1 111 ? -14.259 3.913 14.021 1.00 76.94 111 LEU A C 1
ATOM 810 O O . LEU A 1 111 ? -13.046 3.962 13.820 1.00 76.94 111 LEU A O 1
ATOM 814 N N . GLY A 1 112 ? -15.114 3.415 13.122 1.00 64.94 112 GLY A N 1
ATOM 815 C CA . GLY A 1 112 ? -14.693 2.960 11.803 1.00 64.94 112 GLY A CA 1
ATOM 816 C C . GLY A 1 112 ? -13.941 4.052 11.044 1.00 64.94 112 GLY A C 1
ATOM 817 O O . GLY A 1 112 ? -14.063 5.247 11.343 1.00 64.94 112 GLY A O 1
ATOM 818 N N . ARG A 1 113 ? -13.167 3.636 10.038 1.00 59.84 113 ARG A N 1
ATOM 819 C CA . ARG A 1 113 ? -12.492 4.532 9.098 1.00 59.84 113 ARG A CA 1
ATOM 820 C C . ARG A 1 113 ? -13.552 5.391 8.398 1.00 59.84 113 ARG A C 1
ATOM 822 O O . ARG A 1 113 ? -14.087 5.035 7.358 1.00 59.84 113 ARG A O 1
ATOM 829 N N . ARG A 1 114 ? -13.916 6.524 9.006 1.00 43.81 114 ARG A N 1
ATOM 830 C CA . ARG A 1 114 ? -14.775 7.532 8.382 1.00 43.81 114 ARG A CA 1
ATOM 831 C C . ARG A 1 114 ? -14.003 8.006 7.149 1.00 43.81 114 ARG A C 1
ATOM 833 O O . ARG A 1 114 ? -12.835 8.385 7.352 1.00 43.81 114 ARG A O 1
ATOM 840 N N . PRO A 1 115 ? -14.581 7.972 5.930 1.00 43.22 115 PRO A N 1
ATOM 841 C CA . PRO A 1 115 ? -13.935 8.574 4.774 1.00 43.22 115 PRO A CA 1
ATOM 842 C C . PRO A 1 115 ? -13.583 9.994 5.191 1.00 43.22 115 PRO A C 1
ATOM 844 O O . PRO A 1 115 ? -14.434 10.719 5.722 1.00 43.22 115 PRO A O 1
ATOM 847 N N . ALA A 1 116 ? -12.294 10.325 5.121 1.00 42.31 116 ALA A N 1
ATOM 848 C CA . ALA A 1 116 ? -11.838 11.651 5.481 1.00 42.31 116 ALA A CA 1
ATOM 849 C C . ALA A 1 116 ? -12.645 12.630 4.623 1.00 42.31 116 ALA A C 1
ATOM 851 O O . ALA A 1 116 ? -12.580 12.585 3.396 1.00 42.31 116 ALA A O 1
ATOM 852 N N . GLY A 1 117 ? -13.472 13.459 5.266 1.00 36.31 117 GLY A N 1
ATOM 853 C CA . GLY A 1 117 ? -14.089 14.584 4.577 1.00 36.31 117 GLY A CA 1
ATOM 854 C C . GLY A 1 117 ? -12.976 15.407 3.922 1.00 36.31 117 GLY A C 1
ATOM 855 O O . GLY A 1 117 ? -11.874 15.468 4.477 1.00 36.31 117 GLY A O 1
ATOM 856 N N . PRO A 1 118 ? -13.217 15.987 2.740 1.00 34.81 118 PRO A N 1
ATOM 857 C CA . PRO A 1 118 ? -12.165 16.587 1.937 1.00 34.81 118 PRO A CA 1
ATOM 858 C C . PRO A 1 118 ? -11.539 17.756 2.702 1.00 34.81 118 PRO A C 1
ATOM 860 O O . PRO A 1 118 ? -12.134 18.820 2.843 1.00 34.81 118 PRO A O 1
ATOM 863 N N . GLY A 1 119 ? -10.329 17.549 3.219 1.00 37.34 119 GLY A N 1
ATOM 864 C CA . GLY A 1 119 ? -9.461 18.642 3.628 1.00 37.34 119 GLY A CA 1
ATOM 865 C C . GLY A 1 119 ? -8.939 19.358 2.376 1.00 37.34 119 GLY A C 1
ATOM 866 O O . GLY A 1 119 ? -8.681 18.695 1.368 1.00 37.34 119 GLY A O 1
ATOM 867 N N . PRO A 1 120 ? -8.731 20.684 2.417 1.00 36.91 120 PRO A N 1
ATOM 868 C CA . PRO A 1 120 ? -8.446 21.505 1.233 1.00 36.91 120 PRO A CA 1
ATOM 869 C C . PRO A 1 120 ? -7.133 21.171 0.495 1.00 36.91 120 PRO A C 1
ATOM 871 O O . PRO A 1 120 ? -6.884 21.718 -0.573 1.00 36.91 120 PRO A O 1
ATOM 874 N N . ILE A 1 121 ? -6.307 20.261 1.023 1.00 45.97 121 ILE A N 1
ATOM 875 C CA . ILE A 1 121 ? -4.981 19.914 0.482 1.00 45.97 121 ILE A CA 1
ATOM 876 C C . ILE A 1 121 ? -4.891 18.442 0.021 1.00 45.97 121 ILE A C 1
ATOM 878 O O . ILE A 1 121 ? -3.947 18.069 -0.668 1.00 45.97 121 ILE A O 1
ATOM 882 N N . ALA A 1 122 ? -5.878 17.595 0.346 1.00 39.97 122 ALA A N 1
ATOM 883 C CA . ALA A 1 122 ? -5.853 16.153 0.044 1.00 39.97 122 ALA A CA 1
ATOM 884 C C . ALA A 1 122 ? -6.460 15.792 -1.330 1.00 39.97 122 ALA A C 1
ATOM 886 O O . ALA A 1 122 ? -6.394 14.648 -1.784 1.00 39.97 122 ALA A O 1
ATOM 887 N N . CYS A 1 123 ? -7.037 16.770 -2.029 1.00 39.31 123 CYS A N 1
ATOM 888 C CA . CYS A 1 123 ? -7.673 16.578 -3.327 1.00 39.31 123 CYS A CA 1
ATOM 889 C C . CYS A 1 123 ? -6.649 16.628 -4.473 1.00 39.31 123 CYS A C 1
ATOM 891 O O . CYS A 1 123 ? -6.572 17.620 -5.196 1.00 39.31 123 CYS A O 1
ATOM 893 N N . ARG A 1 124 ? -5.891 15.545 -4.699 1.00 42.84 124 ARG A N 1
ATOM 894 C CA . ARG A 1 124 ? -5.435 15.253 -6.078 1.00 42.84 124 ARG A CA 1
ATOM 895 C C . ARG A 1 124 ? -5.175 13.789 -6.404 1.00 42.84 124 ARG A C 1
ATOM 897 O O . ARG A 1 124 ? -5.360 13.418 -7.555 1.00 42.84 124 ARG A O 1
ATOM 904 N N . HIS A 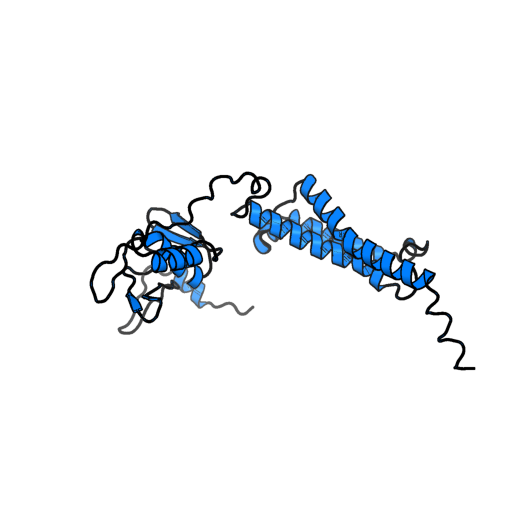1 125 ? -4.810 12.958 -5.434 1.00 45.59 125 HIS A N 1
ATOM 905 C CA . HIS A 1 125 ? -4.694 11.510 -5.616 1.00 45.59 125 HIS A CA 1
ATOM 906 C C . HIS A 1 125 ? -5.191 10.847 -4.334 1.00 45.59 125 HIS A C 1
ATOM 908 O O . HIS A 1 125 ? -4.566 10.992 -3.290 1.00 45.59 125 HIS A O 1
ATOM 914 N N . GLY A 1 126 ? -6.362 10.209 -4.394 1.00 42.56 126 GLY A N 1
ATOM 915 C CA . GLY A 1 126 ? -6.957 9.554 -3.231 1.00 42.56 126 GLY A CA 1
ATOM 916 C C . GLY A 1 126 ? -6.002 8.510 -2.659 1.00 42.56 126 GLY A C 1
ATOM 917 O O . GLY A 1 126 ? -5.526 7.644 -3.385 1.00 42.56 126 GLY A O 1
ATOM 918 N N . SER A 1 127 ? -5.726 8.587 -1.361 1.00 52.47 127 SER A N 1
ATOM 919 C CA . SER A 1 127 ? -4.878 7.642 -0.626 1.00 52.47 127 SER A CA 1
ATOM 920 C C . SER A 1 127 ? -5.575 6.303 -0.338 1.00 52.47 127 SER A C 1
ATOM 922 O O . SER A 1 127 ? -5.171 5.584 0.568 1.00 52.47 127 SER A O 1
ATOM 924 N N . GLU A 1 128 ? -6.667 5.991 -1.042 1.00 50.91 128 GLU A N 1
ATOM 925 C CA . GLU A 1 128 ? -7.510 4.817 -0.805 1.00 50.91 128 GLU A CA 1
ATOM 926 C C . GLU A 1 128 ? -7.945 4.196 -2.143 1.00 50.91 128 GLU A C 1
ATOM 928 O O . GLU A 1 128 ? -8.269 4.900 -3.108 1.00 50.91 128 GLU A O 1
ATOM 933 N N . GLY A 1 129 ? -7.926 2.861 -2.211 1.00 61.47 129 GLY A N 1
ATOM 934 C CA . GLY A 1 129 ? -8.368 2.077 -3.367 1.00 61.47 129 GLY A CA 1
ATOM 935 C C . GLY A 1 129 ? -7.607 2.396 -4.659 1.00 61.47 129 GLY A C 1
ATOM 936 O O . GLY A 1 129 ? -6.381 2.309 -4.726 1.00 61.47 129 GLY A O 1
ATOM 937 N N . ALA A 1 130 ? -8.341 2.783 -5.707 1.00 58.69 130 ALA A N 1
ATOM 938 C CA . ALA A 1 130 ? -7.806 3.001 -7.054 1.00 58.69 130 ALA A CA 1
ATOM 939 C C . ALA A 1 130 ? -6.713 4.087 -7.142 1.00 58.69 130 ALA A C 1
ATOM 941 O O . ALA A 1 130 ? -5.915 4.078 -8.082 1.00 58.69 130 ALA A O 1
ATOM 942 N N . GLY A 1 131 ? -6.666 5.028 -6.193 1.00 64.12 131 GLY A N 1
ATOM 943 C CA . GLY A 1 131 ? -5.617 6.047 -6.147 1.00 64.12 131 GLY A CA 1
ATOM 944 C C . GLY A 1 131 ? -4.284 5.523 -5.598 1.00 64.12 131 GLY A C 1
ATOM 945 O O . GLY A 1 131 ? -3.238 5.906 -6.123 1.00 64.12 131 GLY A O 1
ATOM 946 N N . LEU A 1 132 ? -4.316 4.582 -4.644 1.00 68.81 132 LEU A N 1
ATOM 947 C CA . LEU A 1 132 ? -3.122 3.925 -4.104 1.00 68.81 132 LEU A CA 1
ATOM 948 C C . LEU A 1 132 ? -2.487 2.998 -5.148 1.00 68.81 132 LEU A C 1
ATOM 950 O O . LEU A 1 132 ? -1.310 3.152 -5.455 1.00 68.81 132 LEU A O 1
ATOM 954 N N . LEU A 1 133 ? -3.292 2.148 -5.799 1.00 71.62 133 LEU A N 1
ATOM 955 C CA . LEU A 1 133 ? -2.853 1.295 -6.919 1.00 71.62 133 LEU A CA 1
ATOM 956 C C . LEU A 1 133 ? -2.237 2.111 -8.067 1.00 71.62 133 LEU A C 1
ATOM 958 O O . LEU A 1 133 ? -1.248 1.717 -8.690 1.00 71.62 133 LEU A O 1
ATOM 962 N N . ARG A 1 134 ? -2.803 3.292 -8.346 1.00 75.75 134 ARG A N 1
ATOM 963 C CA . ARG A 1 134 ? -2.260 4.219 -9.343 1.00 75.75 134 ARG A CA 1
ATOM 964 C C . ARG A 1 134 ? -0.911 4.794 -8.903 1.00 75.75 134 ARG A C 1
ATOM 966 O O . ARG A 1 134 ? -0.006 4.866 -9.732 1.00 75.75 134 ARG A O 1
ATOM 973 N N . ALA A 1 135 ? -0.769 5.193 -7.641 1.00 79.69 135 ALA A N 1
ATOM 974 C CA . ALA A 1 135 ? 0.483 5.715 -7.096 1.00 79.69 135 ALA A CA 1
ATOM 975 C C . ALA A 1 135 ? 1.580 4.640 -7.049 1.00 79.69 135 ALA A C 1
ATOM 977 O O . ALA A 1 135 ? 2.707 4.912 -7.455 1.00 79.69 135 ALA A O 1
ATOM 978 N N . GLU A 1 136 ? 1.242 3.416 -6.644 1.00 82.75 136 GLU A N 1
ATOM 979 C CA . GLU A 1 136 ? 2.145 2.264 -6.657 1.00 82.75 136 GLU A CA 1
ATOM 980 C C . GLU A 1 136 ? 2.627 1.963 -8.078 1.00 82.75 136 GLU A C 1
ATOM 982 O O . GLU A 1 136 ? 3.831 1.870 -8.316 1.00 82.75 136 GLU A O 1
ATOM 987 N N . THR A 1 137 ? 1.711 1.933 -9.054 1.00 85.94 137 THR A N 1
ATOM 988 C CA . THR A 1 137 ? 2.083 1.739 -10.462 1.00 85.94 137 THR A CA 1
ATOM 989 C C . THR A 1 137 ? 3.001 2.863 -10.958 1.00 85.94 137 THR A C 1
ATOM 991 O O . THR A 1 137 ? 3.997 2.599 -11.630 1.00 85.94 137 THR A O 1
ATOM 994 N N . MET A 1 138 ? 2.710 4.123 -10.613 1.00 86.38 138 MET A N 1
ATOM 995 C CA . MET A 1 138 ? 3.567 5.260 -10.967 1.00 86.38 138 MET A CA 1
ATOM 996 C C . MET A 1 138 ? 4.954 5.151 -10.323 1.00 86.38 138 MET A C 1
ATOM 998 O O . MET A 1 138 ? 5.952 5.401 -10.998 1.00 86.38 138 MET A O 1
ATOM 1002 N N . ALA A 1 139 ? 5.038 4.756 -9.052 1.00 85.38 139 ALA A N 1
ATOM 1003 C CA . ALA A 1 139 ? 6.295 4.586 -8.330 1.00 85.38 139 ALA A CA 1
ATOM 1004 C C . ALA A 1 139 ? 7.131 3.435 -8.907 1.00 85.38 139 ALA A C 1
ATOM 1006 O O . ALA A 1 139 ? 8.308 3.632 -9.212 1.00 85.38 139 ALA A O 1
ATOM 1007 N N . PHE A 1 140 ? 6.513 2.273 -9.140 1.00 87.44 140 PHE A N 1
ATOM 1008 C CA . PHE A 1 140 ? 7.140 1.116 -9.777 1.00 87.44 140 PHE A CA 1
ATOM 1009 C C . PHE A 1 140 ? 7.707 1.474 -11.156 1.00 87.44 140 PHE A C 1
ATOM 1011 O O . PHE A 1 140 ? 8.890 1.252 -11.418 1.00 87.44 140 PHE A O 1
ATOM 1018 N N . MET A 1 141 ? 6.897 2.106 -12.014 1.00 88.44 141 MET A N 1
ATOM 1019 C CA . MET A 1 141 ? 7.322 2.525 -13.354 1.00 88.44 141 MET A CA 1
ATOM 1020 C C . MET A 1 141 ? 8.439 3.573 -13.302 1.00 88.44 141 MET A C 1
ATOM 1022 O O . MET A 1 141 ? 9.393 3.495 -14.072 1.00 88.44 141 MET A O 1
ATOM 1026 N N . THR A 1 142 ? 8.360 4.530 -12.373 1.00 88.00 142 THR A N 1
ATOM 1027 C CA . THR A 1 142 ? 9.396 5.560 -12.189 1.00 88.00 142 THR A CA 1
ATOM 1028 C C . THR A 1 142 ? 10.721 4.946 -11.755 1.00 88.00 142 THR A C 1
ATOM 1030 O O . THR A 1 142 ? 11.760 5.281 -12.322 1.00 88.00 142 THR A O 1
ATOM 1033 N N . LEU A 1 143 ? 10.700 4.023 -10.791 1.00 86.50 143 LEU A N 1
ATOM 1034 C CA . LEU A 1 143 ? 11.895 3.339 -10.305 1.00 86.50 143 LEU A CA 1
ATOM 1035 C C . LEU A 1 143 ? 12.512 2.449 -11.391 1.00 86.50 143 LEU A C 1
ATOM 1037 O O . LEU A 1 143 ? 13.720 2.509 -11.621 1.00 86.50 143 LEU A O 1
ATOM 1041 N N . ALA A 1 144 ? 11.692 1.681 -12.110 1.00 87.38 144 ALA A N 1
ATOM 1042 C CA . ALA A 1 144 ? 12.154 0.825 -13.196 1.00 87.38 144 ALA A CA 1
ATOM 1043 C C . ALA A 1 144 ? 12.761 1.643 -14.353 1.00 87.38 144 ALA A C 1
ATOM 1045 O O . ALA A 1 144 ? 13.806 1.279 -14.898 1.00 87.38 144 ALA A O 1
ATOM 1046 N N . LEU A 1 145 ? 12.157 2.779 -14.717 1.00 84.56 145 LEU A N 1
ATOM 1047 C CA . LEU A 1 145 ? 12.685 3.660 -15.762 1.00 84.56 145 LEU A CA 1
ATOM 1048 C C . LEU A 1 145 ? 13.954 4.397 -15.303 1.00 84.56 145 LEU A C 1
ATOM 1050 O O . LEU A 1 145 ? 14.907 4.524 -16.073 1.00 84.56 145 LEU A O 1
ATOM 1054 N N . ALA A 1 146 ? 14.019 4.810 -14.033 1.00 84.62 146 ALA A N 1
ATOM 1055 C CA . ALA A 1 146 ? 15.209 5.427 -13.451 1.00 84.62 146 ALA A CA 1
ATOM 1056 C C . ALA A 1 146 ? 16.419 4.478 -13.477 1.00 84.62 146 ALA A C 1
ATOM 1058 O O . ALA A 1 146 ? 17.536 4.928 -13.719 1.00 84.62 146 ALA A O 1
ATOM 1059 N N . GLN A 1 147 ? 16.217 3.169 -13.291 1.00 84.19 147 GLN A N 1
ATOM 1060 C CA . GLN A 1 147 ? 17.287 2.168 -13.400 1.00 84.19 147 GLN A CA 1
ATOM 1061 C C . GLN A 1 147 ? 17.841 2.063 -14.826 1.00 84.19 147 GLN A C 1
ATOM 1063 O O . GLN A 1 147 ? 19.060 2.026 -15.012 1.00 84.19 147 GLN A O 1
ATOM 1068 N N . VAL A 1 148 ? 16.965 2.080 -15.837 1.00 83.38 148 VAL A N 1
ATOM 1069 C CA . VAL A 1 148 ? 17.373 2.109 -17.253 1.00 83.38 148 VAL A CA 1
ATOM 1070 C C . VAL A 1 148 ? 18.174 3.378 -17.545 1.00 83.38 148 VAL A C 1
ATOM 1072 O O . VAL A 1 148 ? 19.238 3.317 -18.158 1.00 83.38 148 VAL A O 1
ATOM 1075 N N . ALA A 1 149 ? 17.707 4.524 -17.050 1.00 76.19 149 ALA A N 1
ATOM 1076 C CA . ALA A 1 149 ? 18.377 5.806 -17.222 1.00 76.19 149 ALA A CA 1
ATOM 1077 C C . ALA A 1 149 ? 19.742 5.843 -16.491 1.00 76.19 149 ALA A C 1
ATOM 1079 O O . ALA A 1 149 ? 20.746 6.302 -17.038 1.00 76.19 149 ALA A O 1
ATOM 1080 N N . HIS A 1 150 ? 19.823 5.266 -15.289 1.00 75.75 150 HIS A N 1
ATOM 1081 C CA . HIS A 1 150 ? 21.057 5.133 -14.514 1.00 75.75 150 HIS A CA 1
ATOM 1082 C C . HIS A 1 150 ? 22.089 4.207 -15.181 1.00 75.75 150 HIS A C 1
ATOM 1084 O O . HIS A 1 150 ? 23.292 4.448 -15.055 1.00 75.75 150 HIS A O 1
ATOM 1090 N N . ALA A 1 151 ? 21.662 3.188 -15.936 1.00 75.38 151 ALA A N 1
ATOM 1091 C CA . ALA A 1 151 ? 22.573 2.297 -16.661 1.00 75.38 151 ALA A CA 1
ATOM 1092 C C . ALA A 1 151 ? 23.493 3.059 -17.637 1.00 75.38 151 ALA A C 1
ATOM 1094 O O . ALA A 1 151 ? 24.663 2.701 -17.801 1.00 75.38 151 ALA A O 1
ATOM 1095 N N . PHE A 1 152 ? 23.015 4.164 -18.223 1.00 72.12 152 PHE A N 1
ATOM 1096 C CA . PHE A 1 152 ? 23.834 5.043 -19.063 1.00 72.12 152 PHE A CA 1
ATOM 1097 C C . PHE A 1 152 ? 24.904 5.796 -18.260 1.00 72.12 152 PHE A C 1
ATOM 1099 O O . PHE A 1 152 ? 26.046 5.915 -18.710 1.00 72.12 152 PHE A O 1
ATOM 1106 N N . ASN A 1 153 ? 24.571 6.243 -17.047 1.00 68.50 153 ASN A N 1
ATOM 1107 C CA . ASN A 1 153 ? 25.493 6.971 -16.175 1.00 68.50 153 ASN A CA 1
ATOM 1108 C C . ASN A 1 153 ? 26.545 6.064 -15.531 1.00 68.50 153 ASN A C 1
ATOM 1110 O O . ASN A 1 153 ? 27.696 6.488 -15.386 1.00 68.50 153 ASN A O 1
ATOM 1114 N N . ALA A 1 154 ? 26.172 4.830 -15.183 1.00 61.97 154 ALA A N 1
ATOM 1115 C CA . ALA A 1 154 ? 27.063 3.824 -14.606 1.00 61.97 154 ALA A CA 1
ATOM 1116 C C . ALA A 1 154 ? 28.124 3.326 -15.604 1.00 61.97 154 ALA A C 1
ATOM 1118 O O . ALA A 1 154 ? 29.215 2.924 -15.201 1.00 61.97 154 ALA A O 1
ATOM 1119 N N . ARG A 1 155 ? 27.845 3.406 -16.914 1.00 66.12 155 ARG A N 1
ATOM 1120 C CA . ARG A 1 155 ? 28.780 3.001 -17.975 1.00 66.12 155 ARG A CA 1
ATOM 1121 C C . ARG A 1 155 ? 30.021 3.902 -18.076 1.00 66.12 155 ARG A C 1
ATOM 1123 O O . ARG A 1 155 ? 31.053 3.448 -18.563 1.00 66.12 155 ARG A O 1
ATOM 1130 N N . SER A 1 156 ? 29.950 5.163 -17.639 1.00 53.97 156 SER A N 1
ATOM 1131 C CA . SER A 1 156 ? 31.062 6.121 -17.745 1.00 53.97 156 SER A CA 1
ATOM 1132 C C . SER A 1 156 ? 31.445 6.697 -16.380 1.00 53.97 156 SER A C 1
ATOM 1134 O O . SER A 1 156 ? 30.819 7.636 -15.888 1.00 53.97 156 SER A O 1
ATOM 1136 N N . GLN A 1 157 ? 32.513 6.150 -15.789 1.00 51.75 157 GLN A N 1
ATOM 1137 C CA . GLN A 1 157 ? 33.061 6.545 -14.481 1.00 51.75 157 GLN A CA 1
ATOM 1138 C C . GLN A 1 157 ? 33.847 7.874 -14.501 1.00 51.75 157 GLN A C 1
ATOM 1140 O O . GLN A 1 157 ? 34.112 8.433 -13.445 1.00 51.75 157 GLN A O 1
ATOM 1145 N N . ARG A 1 158 ? 34.254 8.391 -15.674 1.00 49.38 158 ARG A N 1
ATOM 1146 C CA . ARG A 1 158 ? 35.158 9.565 -15.764 1.00 49.38 158 ARG A CA 1
ATOM 1147 C C . ARG A 1 158 ? 34.741 10.665 -16.753 1.00 49.38 158 ARG A C 1
ATOM 1149 O O . ARG A 1 158 ? 35.377 11.712 -16.788 1.00 49.38 158 ARG A O 1
ATOM 1156 N N . ARG A 1 159 ? 33.700 10.467 -17.572 1.00 52.38 159 ARG A N 1
ATOM 1157 C CA . ARG A 1 159 ? 33.206 11.471 -18.542 1.00 52.38 159 ARG A CA 1
ATOM 1158 C C . ARG A 1 159 ? 31.680 11.572 -18.518 1.00 52.38 159 ARG A C 1
ATOM 1160 O O . ARG A 1 159 ? 31.018 10.578 -18.220 1.00 52.38 159 ARG A O 1
ATOM 1167 N N . THR A 1 160 ? 31.151 12.750 -18.847 1.00 57.09 160 THR A N 1
ATOM 1168 C CA . THR A 1 160 ? 29.713 13.001 -19.033 1.00 57.09 160 THR A CA 1
ATOM 1169 C C . THR A 1 160 ? 29.126 12.027 -20.054 1.00 57.09 160 THR A C 1
ATOM 1171 O O . THR A 1 160 ? 29.744 11.741 -21.086 1.00 57.09 160 THR A O 1
ATOM 1174 N N . ALA A 1 161 ? 27.950 11.476 -19.751 1.00 58.34 161 ALA A N 1
ATOM 1175 C CA . ALA A 1 161 ? 27.327 10.416 -20.543 1.00 58.34 161 ALA A CA 1
ATOM 1176 C C . ALA A 1 161 ? 26.972 10.867 -21.977 1.00 58.34 161 ALA A C 1
ATOM 1178 O O . ALA A 1 161 ? 26.931 10.047 -22.889 1.00 58.34 161 ALA A O 1
ATOM 1179 N N . PHE A 1 162 ? 26.814 12.173 -22.211 1.00 60.31 162 PHE A N 1
ATOM 1180 C CA . PHE A 1 162 ? 26.342 12.774 -23.468 1.00 60.31 162 PHE A CA 1
ATOM 1181 C C . PHE A 1 162 ? 27.425 13.045 -24.530 1.00 60.31 162 PHE A C 1
ATOM 1183 O O . PHE A 1 162 ? 27.346 14.017 -25.278 1.00 60.31 162 PHE A O 1
ATOM 1190 N N . THR A 1 163 ? 28.453 12.201 -24.633 1.00 57.19 163 THR A N 1
ATOM 1191 C CA . THR A 1 163 ? 29.394 12.284 -25.770 1.00 57.19 163 THR A CA 1
ATOM 1192 C C . THR A 1 163 ? 28.837 11.506 -26.973 1.00 57.19 163 THR A C 1
ATOM 1194 O O . THR A 1 163 ? 28.151 10.502 -26.793 1.00 57.19 163 THR A O 1
ATOM 1197 N N . SER A 1 164 ? 29.187 11.900 -28.205 1.00 52.97 164 SER A N 1
ATOM 1198 C CA . SER A 1 164 ? 28.788 11.296 -29.501 1.00 52.97 164 SER A CA 1
ATOM 1199 C C . SER A 1 164 ? 28.971 9.769 -29.646 1.00 52.97 164 SER A C 1
ATOM 1201 O O . SER A 1 164 ? 28.504 9.183 -30.619 1.00 52.97 164 SER A O 1
ATOM 1203 N N . ARG A 1 165 ? 29.588 9.092 -28.664 1.00 57.09 165 ARG A N 1
ATOM 1204 C CA . ARG A 1 165 ? 29.669 7.623 -28.550 1.00 57.09 165 ARG A CA 1
ATOM 1205 C C . ARG A 1 165 ? 28.446 6.945 -27.912 1.00 57.09 165 ARG A C 1
ATOM 1207 O O . ARG A 1 165 ? 28.403 5.714 -27.867 1.00 57.09 165 ARG A O 1
ATOM 1214 N N . LEU A 1 166 ? 27.454 7.701 -27.429 1.00 62.62 166 LEU A N 1
ATOM 1215 C CA . LEU A 1 166 ? 26.199 7.145 -26.892 1.00 62.62 166 LEU A CA 1
ATOM 1216 C C . LEU A 1 166 ? 25.465 6.279 -27.939 1.00 62.62 166 LEU A C 1
ATOM 1218 O O . LEU A 1 166 ? 24.850 5.270 -27.601 1.00 62.62 166 LEU A O 1
ATOM 1222 N N . PHE A 1 167 ? 25.601 6.630 -29.219 1.00 62.25 167 PHE A N 1
ATOM 1223 C CA . PHE A 1 167 ? 24.941 5.961 -30.344 1.00 62.25 167 PHE A CA 1
ATOM 1224 C C . PHE A 1 167 ? 25.788 4.875 -31.024 1.00 62.25 167 PHE A C 1
ATOM 1226 O O . PHE A 1 167 ? 25.336 4.255 -31.977 1.00 62.25 167 PHE A O 1
ATOM 1233 N N . THR A 1 168 ? 27.008 4.602 -30.547 1.00 65.69 168 THR A N 1
ATOM 1234 C CA . THR A 1 168 ? 27.900 3.619 -31.194 1.00 65.69 168 THR A CA 1
ATOM 1235 C C . THR A 1 168 ? 27.585 2.173 -30.797 1.00 65.69 168 THR A C 1
ATOM 1237 O O . THR A 1 168 ? 27.939 1.246 -31.516 1.00 65.69 168 THR A O 1
ATOM 1240 N N . ASN A 1 169 ? 26.941 1.948 -29.644 1.00 77.88 169 ASN A N 1
ATOM 1241 C CA . ASN A 1 169 ? 26.672 0.599 -29.138 1.00 77.88 169 ASN A CA 1
ATOM 1242 C C . ASN A 1 169 ? 25.212 0.187 -29.388 1.00 77.88 169 ASN A C 1
ATOM 1244 O O . ASN A 1 169 ? 24.336 0.500 -28.582 1.00 77.88 169 ASN A O 1
ATOM 1248 N N . GLY A 1 170 ? 24.975 -0.546 -30.479 1.00 79.06 170 GLY A N 1
ATOM 1249 C CA . GLY A 1 170 ? 23.648 -1.059 -30.837 1.00 79.06 170 GLY A CA 1
ATOM 1250 C C . GLY A 1 170 ? 23.070 -2.062 -29.830 1.00 79.06 170 GLY A C 1
ATOM 1251 O O . GLY A 1 170 ? 21.865 -2.060 -29.602 1.00 79.06 170 GLY A O 1
ATOM 1252 N N . TRP A 1 171 ? 23.910 -2.854 -29.155 1.00 83.00 171 TRP A N 1
ATOM 1253 C CA . TRP A 1 171 ? 23.466 -3.819 -28.139 1.00 83.00 171 TRP A CA 1
ATOM 1254 C C . TRP A 1 171 ? 22.941 -3.141 -26.873 1.00 83.00 171 TRP A C 1
ATOM 1256 O O . TRP A 1 171 ? 21.971 -3.609 -26.281 1.00 83.00 171 TRP A O 1
ATOM 1266 N N . LEU A 1 172 ? 23.539 -2.010 -26.479 1.00 81.56 172 LEU A N 1
ATOM 1267 C CA . LEU A 1 172 ? 23.020 -1.203 -25.373 1.00 81.56 172 LEU A CA 1
ATOM 1268 C C . LEU A 1 172 ? 21.615 -0.686 -25.696 1.00 81.56 172 LEU A C 1
ATOM 1270 O O . LEU A 1 172 ? 20.715 -0.799 -24.870 1.00 81.56 172 LEU A O 1
ATOM 1274 N N . TRP A 1 173 ? 21.421 -0.154 -26.903 1.00 81.81 173 TRP A N 1
ATOM 1275 C CA . TRP A 1 173 ? 20.112 0.323 -27.340 1.00 81.81 173 TRP A CA 1
ATOM 1276 C C . TRP A 1 173 ? 19.098 -0.814 -27.475 1.00 81.81 173 TRP A C 1
ATOM 1278 O O . TRP A 1 173 ? 17.958 -0.637 -27.060 1.00 81.81 173 TRP A O 1
ATOM 1288 N N . ALA A 1 174 ? 19.510 -1.994 -27.944 1.00 86.06 174 ALA A N 1
ATOM 1289 C CA . ALA A 1 174 ? 18.653 -3.177 -27.972 1.00 86.06 174 ALA A CA 1
ATOM 1290 C C . ALA A 1 174 ? 18.180 -3.579 -26.562 1.00 86.06 174 ALA A C 1
ATOM 1292 O O . ALA A 1 174 ? 16.990 -3.810 -26.364 1.00 86.06 174 ALA A O 1
ATOM 1293 N N . ALA A 1 175 ? 19.076 -3.590 -25.569 1.00 85.38 175 ALA A N 1
ATOM 1294 C CA . ALA A 1 175 ? 18.723 -3.891 -24.180 1.00 85.38 175 ALA A CA 1
ATOM 1295 C C . ALA A 1 175 ? 17.794 -2.829 -23.565 1.00 85.38 175 ALA A C 1
ATOM 1297 O O . ALA A 1 175 ? 16.827 -3.164 -22.886 1.00 85.38 175 ALA A O 1
ATOM 1298 N N . VAL A 1 176 ? 18.048 -1.546 -23.836 1.00 85.94 176 VAL A N 1
ATOM 1299 C CA . VAL A 1 176 ? 17.209 -0.431 -23.364 1.00 85.94 176 VAL A CA 1
ATOM 1300 C C . VAL A 1 176 ? 15.810 -0.505 -23.970 1.00 85.94 176 VAL A C 1
ATOM 1302 O O . VAL A 1 176 ? 14.827 -0.417 -23.239 1.00 85.94 176 VAL A O 1
ATOM 1305 N N . ILE A 1 177 ? 15.712 -0.723 -25.284 1.00 88.44 177 ILE A N 1
ATOM 1306 C CA . ILE A 1 177 ? 14.434 -0.889 -25.984 1.00 88.44 177 ILE A CA 1
ATOM 1307 C C . ILE A 1 177 ? 13.689 -2.104 -25.431 1.00 88.44 177 ILE A C 1
ATOM 1309 O O . ILE A 1 177 ? 12.509 -1.990 -25.114 1.00 88.44 177 ILE A O 1
ATOM 1313 N N . ALA A 1 178 ? 14.369 -3.238 -25.243 1.00 90.88 178 ALA A N 1
ATOM 1314 C CA . ALA A 1 178 ? 13.765 -4.430 -24.656 1.00 90.88 178 ALA A CA 1
ATOM 1315 C C . ALA A 1 178 ? 13.211 -4.161 -23.244 1.00 90.88 178 ALA A C 1
ATOM 1317 O O . ALA A 1 178 ? 12.080 -4.547 -22.953 1.00 90.88 178 ALA A O 1
ATOM 1318 N N . CYS A 1 179 ? 13.950 -3.444 -22.389 1.00 88.50 179 CYS A N 1
ATOM 1319 C CA . CYS A 1 179 ? 13.484 -3.060 -21.053 1.00 88.50 179 CYS A CA 1
ATOM 1320 C C . CYS A 1 179 ? 12.264 -2.132 -21.094 1.00 88.50 179 CYS A C 1
ATOM 1322 O O . CYS A 1 179 ? 11.304 -2.359 -20.361 1.00 88.50 179 CYS A O 1
ATOM 1324 N N . VAL A 1 180 ? 12.271 -1.109 -21.952 1.00 88.00 180 VAL A N 1
ATOM 1325 C CA . VAL A 1 180 ? 11.137 -0.179 -22.088 1.00 88.00 180 VAL A CA 1
ATOM 1326 C C . VAL A 1 180 ? 9.903 -0.897 -22.640 1.00 88.00 180 VAL A C 1
ATOM 1328 O O . VAL A 1 180 ? 8.798 -0.676 -22.148 1.00 88.00 180 VAL A O 1
ATOM 1331 N N . LEU A 1 181 ? 10.074 -1.801 -23.609 1.00 89.94 181 LEU A N 1
ATOM 1332 C CA . LEU A 1 181 ? 8.985 -2.625 -24.140 1.00 89.94 181 LEU A CA 1
ATOM 1333 C C . LEU A 1 181 ? 8.407 -3.557 -23.075 1.00 89.94 181 LEU A C 1
ATOM 1335 O O . LEU A 1 181 ? 7.189 -3.674 -22.966 1.00 89.94 181 LEU A O 1
ATOM 1339 N N . LEU A 1 182 ? 9.258 -4.183 -22.260 1.00 88.69 182 LEU A N 1
ATOM 1340 C CA . LEU A 1 182 ? 8.810 -5.025 -21.154 1.00 88.69 182 LEU A CA 1
ATOM 1341 C C . LEU A 1 182 ? 8.035 -4.207 -20.108 1.00 88.69 182 LEU A C 1
ATOM 1343 O O . LEU A 1 182 ? 6.975 -4.636 -19.660 1.00 88.69 182 LEU A O 1
ATOM 1347 N N . GLN A 1 183 ? 8.508 -3.004 -19.768 1.00 88.25 183 GLN A N 1
ATOM 1348 C CA . GLN A 1 183 ? 7.798 -2.084 -18.872 1.00 88.25 183 GLN A CA 1
ATOM 1349 C C . GLN A 1 183 ? 6.445 -1.660 -19.450 1.00 88.25 183 GLN A C 1
ATOM 1351 O O . GLN A 1 183 ? 5.440 -1.688 -18.744 1.00 88.25 183 GLN A O 1
ATOM 1356 N N . ALA A 1 184 ? 6.381 -1.335 -20.744 1.00 87.12 184 ALA A N 1
ATOM 1357 C CA . ALA A 1 184 ? 5.120 -1.046 -21.415 1.00 87.12 184 ALA A CA 1
ATOM 1358 C C . ALA A 1 184 ? 4.185 -2.269 -21.392 1.00 87.12 184 ALA A C 1
ATOM 1360 O O . ALA A 1 184 ? 2.994 -2.122 -21.117 1.00 87.12 184 ALA A O 1
ATOM 1361 N N . ALA A 1 185 ? 4.708 -3.484 -21.585 1.00 88.06 185 ALA A N 1
ATOM 1362 C CA . ALA A 1 185 ? 3.923 -4.714 -21.534 1.00 88.06 185 ALA A CA 1
ATOM 1363 C C . ALA A 1 185 ? 3.312 -4.954 -20.144 1.00 88.06 185 ALA A C 1
ATOM 1365 O O . ALA A 1 185 ? 2.145 -5.331 -20.063 1.00 88.06 185 ALA A O 1
ATOM 1366 N N . VAL A 1 186 ? 4.037 -4.656 -19.059 1.00 86.94 186 VAL A N 1
ATOM 1367 C CA . VAL A 1 186 ? 3.530 -4.785 -17.678 1.00 86.94 186 VAL A CA 1
ATOM 1368 C C . VAL A 1 186 ? 2.255 -3.967 -17.444 1.00 86.94 186 VAL A C 1
ATOM 1370 O O . VAL A 1 186 ? 1.355 -4.429 -16.747 1.00 86.94 186 VAL A O 1
ATOM 1373 N N . VAL A 1 187 ? 2.150 -2.780 -18.044 1.00 85.38 187 VAL A N 1
ATOM 1374 C CA . VAL A 1 187 ? 0.977 -1.896 -17.907 1.00 85.38 187 VAL A CA 1
ATOM 1375 C C . VAL A 1 187 ? -0.044 -2.027 -19.036 1.00 85.38 187 VAL A C 1
ATOM 1377 O O . VAL A 1 187 ? -1.157 -1.533 -18.886 1.00 85.38 187 VAL A O 1
ATOM 1380 N N . SER A 1 188 ? 0.287 -2.705 -20.136 1.00 82.75 188 SER A N 1
ATOM 1381 C CA . SER A 1 188 ? -0.613 -2.885 -21.292 1.00 82.75 188 SER A CA 1
ATOM 1382 C C . SER A 1 188 ? -1.295 -4.251 -21.326 1.00 82.75 188 SER A C 1
ATOM 1384 O O . SER A 1 188 ? -2.397 -4.380 -21.855 1.00 82.75 188 SER A O 1
ATOM 1386 N N . VAL A 1 189 ? -0.634 -5.289 -20.809 1.00 87.88 189 VAL A N 1
ATOM 1387 C CA . VAL A 1 189 ? -1.080 -6.677 -20.954 1.00 87.88 189 VAL A CA 1
ATOM 1388 C C . VAL A 1 189 ? -1.952 -7.073 -19.758 1.00 87.88 189 VAL A C 1
ATOM 1390 O O . VAL A 1 189 ? -1.464 -7.084 -18.626 1.00 87.88 189 VAL A O 1
ATOM 1393 N N . PRO A 1 190 ? -3.213 -7.491 -19.974 1.00 81.31 190 PRO A N 1
ATOM 1394 C CA . PRO A 1 190 ? -4.162 -7.757 -18.889 1.00 81.31 190 PRO A CA 1
ATOM 1395 C C . PRO A 1 190 ? -3.751 -8.927 -17.984 1.00 81.31 190 PRO A C 1
ATOM 1397 O O . PRO A 1 190 ? -4.123 -8.964 -16.814 1.00 81.31 190 PRO A O 1
ATOM 1400 N N . LEU A 1 191 ? -2.962 -9.880 -18.493 1.00 84.12 191 LEU A N 1
ATOM 1401 C CA . LEU A 1 191 ? -2.401 -10.963 -17.681 1.00 84.12 191 LEU A CA 1
ATOM 1402 C C . LEU A 1 191 ? -1.374 -10.435 -16.668 1.00 84.12 191 LEU A C 1
ATOM 1404 O O . LEU A 1 191 ? -1.421 -10.796 -15.496 1.00 84.12 191 LEU A O 1
ATOM 1408 N N . LEU A 1 192 ? -0.477 -9.552 -17.114 1.00 78.94 192 LEU A N 1
ATOM 1409 C CA . LEU A 1 192 ? 0.560 -8.951 -16.275 1.00 78.94 192 LEU A CA 1
ATOM 1410 C C . LEU A 1 192 ? -0.041 -7.964 -15.268 1.00 78.94 192 LEU A C 1
ATOM 1412 O O . LEU A 1 192 ? 0.366 -7.973 -14.111 1.00 78.94 192 LEU A O 1
ATOM 1416 N N . GLN A 1 193 ? -1.071 -7.210 -15.665 1.00 80.06 193 GLN A N 1
ATOM 1417 C CA . GLN A 1 193 ? -1.823 -6.330 -14.764 1.00 80.06 193 GLN A CA 1
ATOM 1418 C C . GLN A 1 193 ? -2.452 -7.083 -13.588 1.00 80.06 193 GLN A C 1
ATOM 1420 O O . GLN A 1 193 ? -2.464 -6.575 -12.473 1.00 80.06 193 GLN A O 1
ATOM 1425 N N . ARG A 1 194 ? -2.957 -8.305 -13.812 1.00 73.00 194 ARG A N 1
ATOM 1426 C CA . ARG A 1 194 ? -3.552 -9.125 -12.743 1.00 73.00 194 ARG A CA 1
ATOM 1427 C C . ARG A 1 194 ? -2.515 -9.678 -11.775 1.00 73.00 194 ARG A C 1
ATOM 1429 O O . ARG A 1 194 ? -2.802 -9.766 -10.591 1.00 73.00 194 ARG A O 1
ATOM 1436 N N . VAL A 1 195 ? -1.344 -10.064 -12.278 1.00 81.94 195 VAL A N 1
ATOM 1437 C CA . VAL A 1 195 ? -0.269 -10.640 -11.454 1.00 81.94 195 VAL A CA 1
ATOM 1438 C C . VAL A 1 195 ? 0.465 -9.561 -10.658 1.00 81.94 195 VAL A C 1
ATOM 1440 O O . VAL A 1 195 ? 0.842 -9.797 -9.517 1.00 81.94 195 VAL A O 1
ATOM 1443 N N . LEU A 1 196 ? 0.670 -8.385 -11.256 1.00 77.44 196 LEU A N 1
ATOM 1444 C CA . LEU A 1 196 ? 1.434 -7.281 -10.665 1.00 77.44 196 LEU A CA 1
ATOM 1445 C C . LEU A 1 196 ? 0.548 -6.165 -10.095 1.00 77.44 196 LEU A C 1
ATOM 1447 O O . LEU A 1 196 ? 1.076 -5.147 -9.666 1.00 77.44 196 LEU A O 1
ATOM 1451 N N . HIS A 1 197 ? -0.778 -6.335 -10.116 1.00 74.44 197 HIS A N 1
ATOM 1452 C CA . HIS A 1 197 ? -1.759 -5.351 -9.648 1.00 74.44 197 HIS A CA 1
ATOM 1453 C C . HIS A 1 197 ? -1.534 -3.930 -10.212 1.00 74.44 197 HIS A C 1
ATOM 1455 O O . HIS A 1 197 ? -1.679 -2.934 -9.508 1.00 74.44 197 HIS A O 1
ATOM 1461 N N . THR A 1 198 ? -1.191 -3.813 -11.500 1.00 81.31 198 THR A N 1
ATOM 1462 C CA . THR A 1 198 ? -0.892 -2.520 -12.140 1.00 81.31 198 THR A CA 1
ATOM 1463 C C . THR A 1 198 ? -2.093 -1.928 -12.873 1.00 81.31 198 THR A C 1
ATOM 1465 O O . THR A 1 198 ? -2.945 -2.639 -13.412 1.00 81.31 198 THR A O 1
ATOM 1468 N N . LEU A 1 199 ? -2.147 -0.594 -12.938 1.00 79.25 199 LEU A N 1
ATOM 1469 C CA . LEU A 1 199 ? -3.146 0.148 -13.712 1.00 79.25 199 LEU A CA 1
ATOM 1470 C C . LEU A 1 199 ? -2.499 0.891 -14.889 1.00 79.25 199 LEU A C 1
ATOM 1472 O O . LEU A 1 199 ? -1.445 1.503 -14.710 1.00 79.25 199 LEU A O 1
ATOM 1476 N N . PRO A 1 200 ? -3.130 0.926 -16.078 1.00 81.25 200 PRO A N 1
ATOM 1477 C CA . PRO A 1 200 ? -2.603 1.688 -17.204 1.00 81.25 200 PRO A CA 1
ATOM 1478 C C . PRO A 1 200 ? -2.466 3.175 -16.816 1.00 81.25 200 PRO A C 1
ATOM 1480 O O . PRO A 1 200 ? -3.457 3.794 -16.403 1.00 81.25 200 PRO A O 1
ATOM 1483 N N . PRO A 1 201 ? -1.261 3.775 -16.917 1.00 79.00 201 PRO A N 1
ATOM 1484 C CA . PRO A 1 201 ? -1.051 5.155 -16.513 1.00 79.00 201 PRO A CA 1
ATOM 1485 C C . PRO A 1 201 ? -1.797 6.099 -17.456 1.00 79.00 201 PRO A C 1
ATOM 1487 O O . PRO A 1 201 ? -1.792 5.919 -18.675 1.00 79.00 201 PRO A O 1
ATOM 1490 N N . SER A 1 202 ? -2.402 7.152 -16.903 1.00 81.56 202 SER A N 1
ATOM 1491 C CA . SER A 1 202 ? -2.958 8.239 -17.713 1.00 81.56 202 SER A CA 1
ATOM 1492 C C . SER A 1 202 ? -1.845 8.986 -18.466 1.00 81.56 202 SER A C 1
ATOM 1494 O O . SER A 1 202 ? -0.688 8.946 -18.038 1.00 81.56 202 SER A O 1
ATOM 1496 N N . PRO A 1 203 ? -2.164 9.751 -19.527 1.00 81.06 203 PRO A N 1
ATOM 1497 C CA . PRO A 1 203 ? -1.173 10.567 -20.238 1.00 81.06 203 PRO A CA 1
ATOM 1498 C C . PRO A 1 203 ? -0.386 11.515 -19.314 1.00 81.06 203 PRO A C 1
ATOM 1500 O O . PRO A 1 203 ? 0.823 11.674 -19.451 1.00 81.06 203 PRO A O 1
ATOM 1503 N N . SER A 1 204 ? -1.054 12.081 -18.303 1.00 80.19 204 SER A N 1
ATOM 1504 C CA . SER A 1 204 ? -0.413 12.879 -17.250 1.00 80.19 204 SER A CA 1
ATOM 1505 C C . SER A 1 204 ? 0.520 12.064 -16.348 1.00 80.19 204 SER A C 1
ATOM 1507 O O . SER A 1 204 ? 1.548 12.575 -15.914 1.00 80.19 204 SER A O 1
ATOM 1509 N N . GLY A 1 205 ? 0.193 10.797 -16.081 1.00 80.75 205 GLY A N 1
ATOM 1510 C CA . GLY A 1 205 ? 1.025 9.888 -15.294 1.00 80.75 205 GLY A CA 1
ATOM 1511 C C . GLY A 1 205 ? 2.327 9.539 -16.005 1.00 80.75 205 GLY A C 1
ATOM 1512 O O . GLY A 1 205 ? 3.385 9.559 -15.384 1.00 80.75 205 GLY A O 1
ATOM 1513 N N . TRP A 1 206 ? 2.269 9.314 -17.318 1.00 84.94 206 TRP A N 1
ATOM 1514 C CA . TRP A 1 206 ? 3.462 9.109 -18.143 1.00 84.94 206 TRP A CA 1
ATOM 1515 C C . TRP A 1 206 ? 4.418 10.303 -18.097 1.00 84.94 206 TRP A C 1
ATOM 1517 O O . TRP A 1 206 ? 5.623 10.110 -17.940 1.00 84.94 206 TRP A O 1
ATOM 1527 N N . ALA A 1 207 ? 3.895 11.532 -18.156 1.00 86.00 207 ALA A N 1
ATOM 1528 C CA . ALA A 1 207 ? 4.717 12.735 -18.031 1.00 86.00 207 ALA A CA 1
ATOM 1529 C C . ALA A 1 207 ? 5.436 12.803 -16.671 1.00 86.00 207 ALA A C 1
ATOM 1531 O O . ALA A 1 207 ? 6.634 13.087 -16.624 1.00 86.00 207 ALA A O 1
ATOM 1532 N N . VAL A 1 208 ? 4.735 12.478 -15.577 1.00 84.56 208 VAL A N 1
ATOM 1533 C CA . VAL A 1 208 ? 5.329 12.427 -14.230 1.00 84.56 208 VAL A CA 1
ATOM 1534 C C . VAL A 1 208 ? 6.429 11.367 -14.161 1.00 84.56 208 VAL A C 1
ATOM 1536 O O . VAL A 1 208 ? 7.544 11.697 -13.766 1.00 84.56 208 VAL A O 1
ATOM 1539 N N . ILE A 1 209 ? 6.164 10.141 -14.626 1.00 87.25 209 ILE A N 1
ATOM 1540 C CA . ILE A 1 209 ? 7.138 9.035 -14.630 1.00 87.25 209 ILE A CA 1
ATOM 1541 C C . ILE A 1 209 ? 8.420 9.430 -15.372 1.00 87.25 209 ILE A C 1
ATOM 1543 O O . ILE A 1 209 ? 9.522 9.291 -14.839 1.00 87.25 209 ILE A O 1
ATOM 1547 N N . ILE A 1 210 ? 8.285 9.981 -16.581 1.00 86.56 210 ILE A N 1
ATOM 1548 C CA . ILE A 1 210 ? 9.431 10.412 -17.388 1.00 86.56 210 ILE A CA 1
ATOM 1549 C C . ILE A 1 210 ? 10.196 11.526 -16.665 1.00 86.56 210 ILE A C 1
ATOM 1551 O O . ILE A 1 210 ? 11.413 11.424 -16.510 1.00 86.56 210 ILE A O 1
ATOM 1555 N N . SER A 1 211 ? 9.498 12.547 -16.157 1.00 85.31 211 SER A N 1
ATOM 1556 C CA . SER A 1 211 ? 10.138 13.677 -15.472 1.00 85.31 211 SER A CA 1
ATOM 1557 C C . SER A 1 211 ? 10.901 13.254 -14.208 1.00 85.31 211 SER A C 1
ATOM 1559 O O . SER A 1 211 ? 12.060 13.628 -14.033 1.00 85.31 211 SER A O 1
ATOM 1561 N N . CYS A 1 212 ? 10.302 12.410 -13.363 1.00 84.50 212 CYS A N 1
ATOM 1562 C CA . CYS A 1 212 ? 10.922 11.921 -12.136 1.00 84.50 212 CYS A CA 1
ATOM 1563 C C . CYS A 1 212 ? 12.064 10.935 -12.411 1.00 84.50 212 CYS A C 1
ATOM 1565 O O . CYS A 1 212 ? 13.078 10.982 -11.719 1.00 84.50 212 CYS A O 1
ATOM 1567 N N . SER A 1 213 ? 11.951 10.076 -13.430 1.00 86.25 213 SER A N 1
ATOM 1568 C CA . SER A 1 213 ? 13.001 9.097 -13.757 1.00 86.25 213 SER A CA 1
ATOM 1569 C C . SER A 1 213 ? 14.293 9.732 -14.290 1.00 86.25 213 SER A C 1
ATOM 1571 O O . SER A 1 213 ? 15.372 9.152 -14.154 1.00 86.25 213 SER A O 1
ATOM 1573 N N . LEU A 1 214 ? 14.206 10.942 -14.854 1.00 83.31 214 LEU A N 1
ATOM 1574 C CA . LEU A 1 214 ? 15.355 11.685 -15.369 1.00 83.31 214 LEU A CA 1
ATOM 1575 C C . LEU A 1 214 ? 16.103 12.464 -14.271 1.00 83.31 214 LEU A C 1
ATOM 1577 O O . LEU A 1 214 ? 17.281 12.785 -14.439 1.00 83.31 214 LEU A O 1
ATOM 1581 N N . ALA A 1 215 ? 15.458 12.747 -13.134 1.00 83.94 215 ALA A N 1
ATOM 1582 C CA . ALA A 1 215 ? 16.054 13.534 -12.053 1.00 83.94 215 ALA A CA 1
ATOM 1583 C C . ALA A 1 215 ? 17.337 12.903 -11.462 1.00 83.94 215 ALA A C 1
ATOM 1585 O O . ALA A 1 215 ? 18.335 13.622 -11.339 1.00 83.94 215 ALA A O 1
ATOM 1586 N N . PRO A 1 216 ? 17.403 11.581 -11.182 1.00 76.25 216 PRO A N 1
ATOM 1587 C CA . PRO A 1 216 ? 18.644 10.933 -10.752 1.00 76.25 216 PRO A CA 1
ATOM 1588 C C . PRO A 1 216 ? 19.763 11.032 -11.795 1.00 76.25 216 PRO A C 1
ATOM 1590 O O . PRO A 1 216 ? 20.931 11.200 -11.442 1.00 76.25 216 PRO A O 1
ATOM 1593 N N . VAL A 1 217 ? 19.422 10.972 -13.088 1.00 77.56 217 VAL A N 1
ATOM 1594 C CA . VAL A 1 217 ? 20.405 11.101 -14.172 1.00 77.56 217 VAL A CA 1
ATOM 1595 C C . VAL A 1 217 ? 20.996 12.501 -14.209 1.00 77.56 217 VAL A C 1
ATOM 1597 O O . VAL A 1 217 ? 22.219 12.644 -14.257 1.00 77.56 217 VAL A O 1
ATOM 1600 N N . ALA A 1 218 ? 20.139 13.520 -14.138 1.00 78.62 218 ALA A N 1
ATOM 1601 C CA . ALA A 1 218 ? 20.550 14.917 -14.115 1.00 78.62 218 ALA A CA 1
ATOM 1602 C C . ALA A 1 218 ? 21.425 15.237 -12.893 1.00 78.62 218 ALA A C 1
ATOM 1604 O O . ALA A 1 218 ? 22.440 15.919 -13.029 1.00 78.62 218 ALA A O 1
ATOM 1605 N N . ALA A 1 219 ? 21.079 14.704 -11.717 1.00 79.94 219 ALA A N 1
ATOM 1606 C CA . ALA A 1 219 ? 21.865 14.874 -10.497 1.00 79.94 219 ALA A CA 1
ATOM 1607 C C . ALA A 1 219 ? 23.273 14.270 -10.631 1.00 79.94 219 ALA A C 1
ATOM 1609 O O . ALA A 1 219 ? 24.265 14.939 -10.343 1.00 79.94 219 ALA A O 1
ATOM 1610 N N . VAL A 1 220 ? 23.381 13.032 -11.125 1.00 75.50 220 VAL A N 1
ATOM 1611 C CA . VAL A 1 220 ? 24.678 12.362 -11.319 1.00 75.50 220 VAL A CA 1
ATOM 1612 C C . VAL A 1 220 ? 25.534 13.078 -12.370 1.00 75.50 220 VAL A C 1
ATOM 1614 O O . VAL A 1 220 ? 26.740 13.234 -12.178 1.00 75.50 220 VAL A O 1
ATOM 1617 N N . GLU A 1 221 ? 24.938 13.560 -13.460 1.00 75.94 221 GLU A N 1
ATOM 1618 C CA . GLU A 1 221 ? 25.668 14.328 -14.475 1.00 75.94 221 GLU A CA 1
ATOM 1619 C C . GLU A 1 221 ? 26.116 15.701 -13.947 1.00 75.94 221 GLU A C 1
ATOM 1621 O O . GLU A 1 221 ? 27.248 16.107 -14.213 1.00 75.94 221 GLU A O 1
ATOM 1626 N N . MET A 1 222 ? 25.305 16.380 -13.124 1.00 78.31 222 MET A N 1
ATOM 1627 C CA . MET A 1 222 ? 25.722 17.598 -12.416 1.00 78.31 222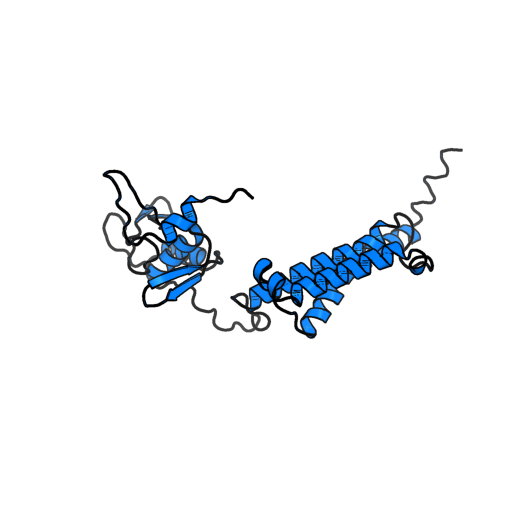 MET A CA 1
ATOM 1628 C C . MET A 1 222 ? 26.921 17.343 -11.499 1.00 78.31 222 MET A C 1
ATOM 1630 O O . MET A 1 222 ? 27.891 18.099 -11.547 1.00 78.31 222 MET A O 1
ATOM 1634 N N . VAL A 1 223 ? 26.909 16.262 -10.713 1.00 77.94 223 VAL A N 1
ATOM 1635 C CA . VAL A 1 223 ? 28.045 15.893 -9.849 1.00 77.94 223 VAL A CA 1
ATOM 1636 C C . VAL A 1 223 ? 29.314 15.669 -10.678 1.00 77.94 223 VAL A C 1
AT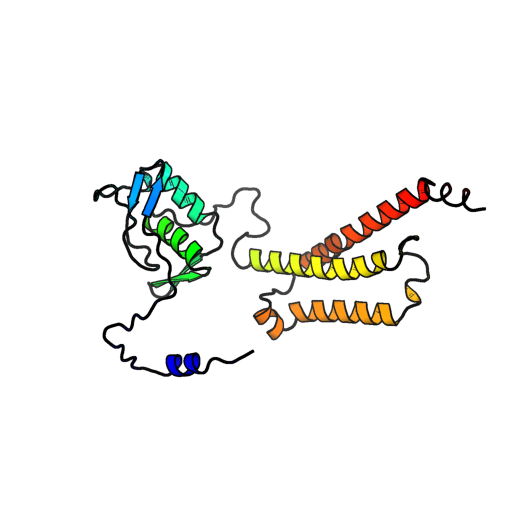OM 1638 O O . VAL A 1 223 ? 30.367 16.218 -10.348 1.00 77.94 223 VAL A O 1
ATOM 1641 N N . LYS A 1 224 ? 29.219 14.938 -11.796 1.00 71.88 224 LYS A N 1
ATOM 1642 C CA . LYS A 1 224 ? 30.355 14.727 -12.712 1.00 71.88 224 LYS A CA 1
ATOM 1643 C C . LYS A 1 224 ? 30.862 16.038 -13.326 1.00 71.88 224 LYS A C 1
ATOM 1645 O O . LYS A 1 224 ? 32.071 16.223 -13.461 1.00 71.88 224 LYS A O 1
ATOM 1650 N N . LEU A 1 225 ? 29.966 16.958 -13.689 1.00 75.00 225 LEU A N 1
ATOM 1651 C CA . LEU A 1 225 ? 30.319 18.282 -14.216 1.00 75.00 225 LEU A CA 1
ATOM 1652 C C . LEU A 1 225 ? 31.075 19.126 -13.185 1.00 75.00 225 LEU A C 1
ATOM 1654 O O . LEU A 1 225 ? 32.080 19.748 -13.535 1.00 75.00 225 LEU A O 1
ATOM 1658 N N . VAL A 1 226 ? 30.629 19.129 -11.924 1.00 78.38 226 VAL A N 1
ATOM 1659 C CA . VAL A 1 226 ? 31.316 19.844 -10.839 1.00 78.38 226 VAL A CA 1
ATOM 1660 C C . VAL A 1 226 ? 32.701 19.245 -10.594 1.00 78.38 226 VAL A C 1
ATOM 1662 O O . VAL A 1 226 ? 33.668 19.998 -10.576 1.00 78.38 226 VAL A O 1
ATOM 1665 N N . GLN A 1 227 ? 32.824 17.915 -10.502 1.00 72.00 227 GLN A N 1
ATOM 1666 C CA . GLN A 1 227 ? 34.111 17.225 -10.304 1.00 72.00 227 GLN A CA 1
ATOM 1667 C C . GLN A 1 227 ? 35.113 17.465 -11.445 1.00 72.00 227 GLN A C 1
ATOM 1669 O O . GLN A 1 227 ? 36.309 17.616 -11.199 1.00 72.00 227 GLN A O 1
ATOM 1674 N N . ASN A 1 228 ? 34.643 17.532 -12.695 1.00 67.25 228 ASN A N 1
ATOM 1675 C CA . ASN A 1 228 ? 35.501 17.842 -13.842 1.00 67.25 228 ASN A CA 1
ATOM 1676 C C . ASN A 1 228 ? 35.946 19.312 -13.871 1.00 67.25 228 ASN A C 1
ATOM 1678 O O . ASN A 1 228 ? 37.036 19.602 -14.359 1.00 67.25 228 ASN A O 1
ATOM 1682 N N . ARG A 1 229 ? 35.129 20.240 -13.353 1.00 66.94 229 ARG A N 1
ATOM 1683 C CA . ARG A 1 229 ? 35.462 21.672 -13.268 1.00 66.94 229 ARG A CA 1
ATOM 1684 C C . ARG A 1 229 ? 36.392 22.011 -12.103 1.00 66.94 229 ARG A C 1
ATOM 1686 O O . ARG A 1 229 ? 37.184 22.936 -12.235 1.00 66.94 229 ARG A O 1
ATOM 1693 N N . SER A 1 230 ? 36.323 21.284 -10.988 1.00 59.44 230 SER A N 1
ATOM 1694 C CA . SER A 1 230 ? 37.104 21.568 -9.774 1.00 59.44 230 SER A CA 1
ATOM 1695 C C . SER A 1 230 ? 38.530 20.999 -9.764 1.00 59.44 230 SER A C 1
ATOM 1697 O O . SER A 1 230 ? 39.217 21.116 -8.756 1.00 59.44 230 SER A O 1
ATOM 1699 N N . GLY A 1 231 ? 39.024 20.421 -10.867 1.00 57.94 231 GLY A N 1
ATOM 1700 C CA . GLY A 1 231 ? 40.460 20.150 -11.060 1.00 57.94 231 GLY A CA 1
ATOM 1701 C C . GLY A 1 231 ? 41.120 19.161 -10.082 1.00 57.94 231 GLY A C 1
ATOM 1702 O O . GLY A 1 231 ? 42.326 18.940 -10.172 1.00 57.94 231 GLY A O 1
ATOM 1703 N N . LEU A 1 232 ? 40.367 18.504 -9.194 1.00 53.91 232 LEU A N 1
ATOM 1704 C CA . LEU A 1 232 ? 40.901 17.574 -8.184 1.00 53.91 232 LEU A CA 1
ATOM 1705 C C . LEU A 1 232 ? 41.561 16.315 -8.778 1.00 53.91 232 LEU A C 1
ATOM 1707 O O . LEU A 1 232 ? 42.293 15.615 -8.087 1.00 53.91 232 LEU A O 1
ATOM 1711 N N . ASN A 1 233 ? 41.382 16.058 -10.076 1.00 51.69 233 ASN A N 1
ATOM 1712 C CA . ASN A 1 233 ? 42.003 14.928 -10.771 1.00 51.69 233 ASN A CA 1
ATOM 1713 C C . ASN A 1 233 ? 43.358 15.259 -11.430 1.00 51.69 233 ASN A C 1
ATOM 1715 O O . ASN A 1 233 ? 43.975 14.370 -12.012 1.00 51.69 233 ASN A O 1
ATOM 1719 N N . GLY A 1 234 ? 43.842 16.506 -11.333 1.00 45.62 234 GLY A N 1
ATOM 1720 C CA . GLY A 1 234 ? 45.168 16.905 -11.826 1.00 45.62 234 GLY A CA 1
ATOM 1721 C C . GLY A 1 234 ? 46.322 16.676 -10.838 1.00 45.62 234 GLY A C 1
ATOM 1722 O O . GLY A 1 234 ? 47.478 16.676 -11.253 1.00 45.62 234 GLY A O 1
ATOM 1723 N N . ALA A 1 235 ? 46.040 16.461 -9.548 1.00 45.59 235 ALA A N 1
ATOM 1724 C CA . ALA A 1 235 ? 47.076 16.381 -8.509 1.00 45.59 235 ALA A CA 1
ATOM 1725 C C . ALA A 1 235 ? 47.554 14.948 -8.189 1.00 45.59 235 ALA A C 1
ATOM 1727 O O . ALA A 1 235 ? 48.675 14.769 -7.725 1.00 45.59 235 ALA A O 1
ATOM 1728 N N . GLY A 1 236 ? 46.753 13.914 -8.475 1.00 41.84 236 GLY A N 1
ATOM 1729 C CA . GLY A 1 236 ? 47.103 12.518 -8.161 1.00 41.84 236 GLY A CA 1
ATOM 1730 C C . GLY A 1 236 ? 48.014 11.818 -9.178 1.00 41.84 236 GLY A C 1
ATOM 1731 O O . GLY A 1 236 ? 48.513 10.735 -8.900 1.00 41.84 236 GLY A O 1
ATOM 1732 N N . ALA A 1 237 ? 48.242 12.411 -10.355 1.00 44.78 237 ALA A N 1
ATOM 1733 C CA . ALA A 1 237 ? 49.030 11.797 -11.431 1.00 44.78 237 ALA A CA 1
ATOM 1734 C C . ALA A 1 237 ? 50.512 12.224 -11.451 1.00 44.78 237 ALA A C 1
ATOM 1736 O O . ALA A 1 237 ? 51.256 11.771 -12.314 1.00 44.78 237 ALA A O 1
ATOM 1737 N N . LYS A 1 238 ? 5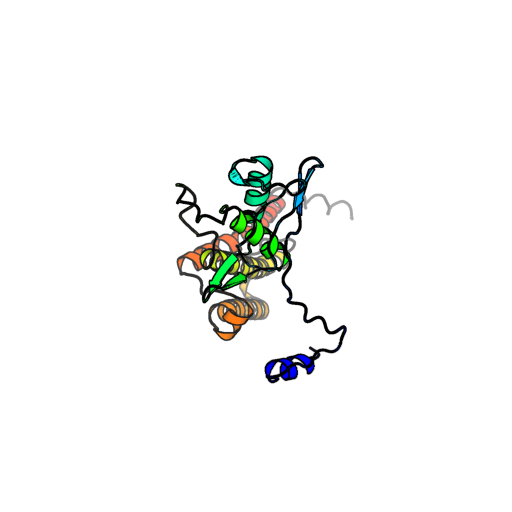0.953 13.095 -10.530 1.00 43.28 238 LYS A N 1
ATOM 1738 C CA . LYS A 1 238 ? 52.310 13.680 -10.542 1.00 43.28 238 LYS A CA 1
ATOM 1739 C C . LYS A 1 238 ? 53.258 13.148 -9.453 1.00 43.28 238 LYS A C 1
ATOM 1741 O O . LYS A 1 238 ? 54.330 13.706 -9.277 1.00 43.28 238 LYS A O 1
ATOM 1746 N N . ILE A 1 239 ? 52.875 12.085 -8.740 1.00 47.84 239 ILE A N 1
ATOM 1747 C CA . ILE A 1 239 ? 53.662 11.454 -7.652 1.00 47.84 239 ILE A CA 1
ATOM 1748 C C . ILE A 1 239 ? 54.004 9.977 -7.927 1.00 47.84 239 ILE A C 1
ATOM 1750 O O . ILE A 1 239 ? 54.336 9.229 -7.015 1.00 47.84 239 ILE A O 1
ATOM 1754 N N . ALA A 1 240 ? 53.931 9.550 -9.189 1.00 46.44 240 ALA A N 1
ATOM 1755 C CA . ALA A 1 240 ? 54.334 8.210 -9.627 1.00 46.44 240 ALA A CA 1
ATOM 1756 C C . ALA A 1 240 ? 55.170 8.265 -10.920 1.00 46.44 240 ALA A C 1
ATOM 1758 O O . ALA A 1 240 ? 54.917 7.515 -11.862 1.00 46.44 240 ALA A O 1
ATOM 1759 N N . GLY A 1 241 ? 56.121 9.199 -10.975 1.00 36.88 241 GLY A N 1
ATOM 1760 C CA . GLY A 1 241 ? 57.131 9.316 -12.025 1.00 36.88 241 GLY A CA 1
ATOM 1761 C C . GLY A 1 241 ? 58.475 9.647 -11.408 1.00 36.88 241 GLY A C 1
ATOM 1762 O O . GLY A 1 241 ? 58.469 10.479 -10.473 1.00 36.88 241 GLY A O 1
#

Sequence (241 aa):
MRWLPAVETLGSTTVICTDKTGTLTRNEMTVRAYVLEGERLDVTGTGYATVGGFQRAGRTVDAKADDRLTLALRIGARCNDAAIEIRDGQSAVLGDPTEGALIVAAAKAGLGRRPAGPGPIACRHGSEGAGLLRAETMAFMTLALAQVAHAFNARSQRRTAFTSRLFTNGWLWAAVIACVLLQAAVVSVPLLQRVLHTLPPSPSGWAVIISCSLAPVAAVEMVKLVQNRSGLNGAGAKIAG

Secondary structure (DSSP, 8-state):
----THHHHHHT-S-----TT-----S-----EEEETTEEEEEPS-TT-S---EEETTEEE-TTT-HHHHHHHHHHHHS---EEEEETTEEEEES-HHHHHHHHHHHHTT---------TT-TTS-SSTHHHHHHHHHHHHHHHHHHHHHHHHHT-SSS-TTSTTTTS-HHHHHHHHHHHHHHHHHHH-HHHHHHHT--PPPHHHHHHHHHHHHHHHHHHHHHHHHHHHS-TTSSTTSS--

Organism: NCBI:txid3120278

Radius of gyration: 28.01 Å; chains: 1; bounding box: 81×58×66 Å

Foldseek 3Di:
DDDDPVVVVVVPDPDDDAPPPRDDDDQADADQWDQDPNFIKGWDDDGLDLATAIDGPNHTDLCVVDPRSLVQLLCLQPVAQKDWDQDPNDTDIDHHNVSSNSQSSSSNNVNHPDPPDDDPPCPDADCHDPSVLQVVQLVVLLVLLLVLLVVLVVVDPQDQSPDPCVPVDPVNVVVSVVSVVVSVCCAVPVVNCVVVVHHNHDPVSVVVSVVSSCVVVVVSNVVSVVVVVVCPVVPPPPPPD

InterPro domains:
  IPR006068 Cation-transporting P-type ATPase, C-terminal [PF00689] (129-226)
  IPR018303 P-type ATPase, phosphorylation site [PS00154] (19-25)
  IPR023214 HAD superfamily [G3DSA:3.40.50.1000] (14-26)
  IPR023298 P-type ATPase, transmembrane domain superfamily [SSF81665] (131-229)
  IPR023299 P-type ATPase, cytoplasmic domain N [G3DSA:3.40.1110.10] (27-112)
  IPR023299 P-type ATPase, cytoplasmic domain N [SSF81660] (24-113)
  IPR050510 Cation transport ATPase (P-type) [PTHR43294] (4-106)